Protein AF-A0A6C0ISQ3-F1 (afdb_monomer)

Organism: NCBI:txid1070528

Radius of gyration: 24.48 Å; Cα contacts (8 Å, |Δi|>4): 321; chains: 1; bounding box: 86×54×44 Å

pLDDT: mean 75.82, std 18.09, range [30.22, 97.69]

Mean predicted aligned error: 14.11 Å

Sequence (202 aa):
MNQIYFIIIIIFVIYHTCVFYRNNRVNKEKFQSINDAFTMPNKRCTAIYGNSHPKCMQSNRLKHVGYFKFNTIKYPLLDLDSNSNTSRYVMLKDKFARLNKKHWNRGYYFKSPFHYHKTIPFSVVFNYTYRGTMSNEPTNRSFHVFGKKIDSESYNYILFREKAGILQYAYKLSYRKKLEDGDPTFIRNKISTFGPFIFSKD

Nearest PDB structures (foldseek):
  8fkt-assembly1_LE  TM=3.412E-01  e=2.038E+00  Homo sapiens
  3nhe-assembly1_A  TM=3.917E-01  e=5.256E+00  Homo sapiens
  7b2d-assembly1_A  TM=2.448E-01  e=9.751E-01  Rhipicephalus pulchellus
  7b28-assembly1_F  TM=2.137E-01  e=3.636E+00  Rhipicephalus pulchellus
  5bp4-assembly6_L  TM=1.813E-01  e=5.839E+00  Mycolicibacterium smegmatis MC2 155

Solvent-accessible surface area (backbone atoms only — not comparable to full-atom values): 11843 Å² total; per-residue (Å²): 117,72,68,62,57,52,54,54,51,51,54,51,51,52,50,51,52,54,52,52,53,54,58,60,65,68,71,65,86,72,85,71,64,90,81,78,76,81,71,84,54,77,80,56,34,32,74,77,46,34,85,79,28,71,91,56,39,98,62,81,45,52,28,44,39,34,32,34,70,59,91,92,47,78,27,35,25,36,35,41,48,48,99,94,45,78,45,42,31,37,45,58,94,89,41,66,40,78,52,58,75,93,55,54,86,67,46,49,67,49,100,64,62,47,30,50,40,83,84,62,55,64,81,63,58,62,62,33,34,81,52,29,39,30,39,23,76,95,75,73,45,62,28,45,32,26,43,26,79,75,56,100,59,38,25,43,38,40,30,24,33,75,55,96,76,29,36,35,87,70,48,69,56,73,75,36,61,76,87,51,72,65,41,73,40,70,53,71,59,100,88,50,74,47,70,63,22,36,27,44,68,112

Structure (mmCIF, N/CA/C/O backbone):
data_AF-A0A6C0ISQ3-F1
#
_entry.id   AF-A0A6C0ISQ3-F1
#
loop_
_atom_site.group_PDB
_atom_site.id
_atom_site.type_symbol
_atom_site.label_atom_id
_atom_site.label_alt_id
_atom_site.label_comp_id
_atom_site.label_asym_id
_atom_site.label_entity_id
_atom_site.label_seq_id
_atom_site.pdbx_PDB_ins_code
_atom_site.Cartn_x
_atom_site.Cartn_y
_atom_site.Cartn_z
_atom_site.occupancy
_atom_site.B_iso_or_equiv
_atom_site.auth_seq_id
_atom_site.auth_comp_id
_atom_site.auth_asym_id
_atom_site.auth_atom_id
_atom_site.pdbx_PDB_model_num
ATOM 1 N N . MET A 1 1 ? -67.980 -28.378 15.275 1.00 59.09 1 MET A N 1
ATOM 2 C CA . MET A 1 1 ? -66.681 -28.004 15.887 1.00 59.09 1 MET A CA 1
ATOM 3 C C . MET A 1 1 ? -65.476 -28.483 15.069 1.00 59.09 1 MET A C 1
ATOM 5 O O . MET A 1 1 ? -64.629 -27.657 14.769 1.00 59.09 1 MET A O 1
ATOM 9 N N . ASN A 1 2 ? -65.419 -29.743 14.612 1.00 62.72 2 ASN A N 1
ATOM 10 C CA . ASN A 1 2 ? -64.248 -30.294 13.893 1.00 62.72 2 ASN A CA 1
ATOM 11 C C . ASN A 1 2 ? -63.908 -29.643 12.533 1.00 62.72 2 ASN A C 1
ATOM 13 O O . ASN A 1 2 ? -62.736 -29.579 12.178 1.00 62.72 2 ASN A O 1
ATOM 17 N N . GLN A 1 3 ? -64.887 -29.116 11.787 1.00 65.56 3 GLN A N 1
ATOM 18 C CA . GLN A 1 3 ? -64.621 -28.476 10.484 1.00 65.56 3 GLN A CA 1
ATOM 19 C C . GLN A 1 3 ? -63.851 -27.150 10.596 1.00 65.56 3 GLN A C 1
ATOM 21 O O . GLN A 1 3 ? -63.008 -26.861 9.753 1.00 65.56 3 GLN A O 1
ATOM 26 N N . ILE A 1 4 ? -64.086 -26.367 11.655 1.00 76.75 4 ILE A N 1
ATOM 27 C CA . ILE A 1 4 ? -63.416 -25.070 11.851 1.00 76.75 4 ILE A CA 1
ATOM 28 C C . ILE A 1 4 ? -61.928 -25.283 12.162 1.00 76.75 4 ILE A C 1
ATOM 30 O O . ILE A 1 4 ? -61.075 -24.608 11.591 1.00 76.75 4 ILE A O 1
ATOM 34 N N . TYR A 1 5 ? -61.603 -26.281 12.991 1.00 76.62 5 TYR A N 1
ATOM 35 C CA . TYR A 1 5 ? -60.214 -26.650 13.278 1.00 76.62 5 TYR A CA 1
ATOM 36 C C . TYR A 1 5 ? -59.468 -27.124 12.027 1.00 76.62 5 TYR A C 1
ATOM 38 O O . TYR A 1 5 ? -58.308 -26.768 11.832 1.00 76.62 5 TYR A O 1
ATOM 46 N N . PHE A 1 6 ? -60.142 -27.865 11.144 1.00 76.00 6 PHE A N 1
ATOM 47 C CA . PHE A 1 6 ? -59.540 -28.346 9.902 1.00 76.00 6 PHE A CA 1
ATOM 48 C C . PHE A 1 6 ? -59.186 -27.195 8.945 1.00 76.00 6 PHE A C 1
ATOM 50 O O . PHE A 1 6 ? -58.099 -27.176 8.369 1.00 76.00 6 PHE A O 1
ATOM 57 N N . ILE A 1 7 ? -60.058 -26.186 8.841 1.00 82.19 7 ILE A N 1
ATOM 58 C CA . ILE A 1 7 ? -59.815 -24.984 8.027 1.00 82.19 7 ILE A CA 1
ATOM 59 C C . ILE A 1 7 ? -58.618 -24.188 8.567 1.00 82.19 7 ILE A C 1
ATOM 61 O O . ILE A 1 7 ? -57.764 -23.758 7.791 1.00 82.19 7 ILE A O 1
ATOM 65 N N . ILE A 1 8 ? -58.506 -24.037 9.890 1.00 82.19 8 ILE A N 1
ATOM 66 C CA . ILE A 1 8 ? -57.397 -23.303 10.519 1.00 82.19 8 ILE A CA 1
ATOM 67 C C . ILE A 1 8 ? -56.053 -24.002 10.263 1.00 82.19 8 ILE A C 1
ATOM 69 O O . ILE A 1 8 ? -55.071 -23.336 9.933 1.00 82.19 8 ILE A O 1
ATOM 73 N N . ILE A 1 9 ? -56.008 -25.337 10.341 1.00 82.69 9 ILE A N 1
ATOM 74 C CA . ILE A 1 9 ? -54.790 -26.115 10.063 1.00 82.69 9 ILE A CA 1
ATOM 75 C C . ILE A 1 9 ? -54.361 -25.951 8.600 1.00 82.69 9 ILE A C 1
ATOM 77 O O . ILE A 1 9 ? -53.180 -25.729 8.332 1.00 82.69 9 ILE A O 1
ATOM 81 N N . ILE A 1 10 ? -55.304 -25.985 7.653 1.00 83.38 10 ILE A N 1
ATOM 82 C CA . ILE A 1 10 ? -55.005 -25.788 6.227 1.00 83.38 10 ILE A CA 1
ATOM 83 C C . ILE A 1 10 ? -54.425 -24.389 5.977 1.00 83.38 10 ILE A C 1
ATOM 85 O O . ILE A 1 10 ? -53.407 -24.264 5.295 1.00 83.38 10 ILE A O 1
ATOM 89 N N . ILE A 1 11 ? -55.010 -23.342 6.569 1.00 83.12 11 ILE A N 1
ATOM 90 C CA . ILE A 1 11 ? -54.498 -21.967 6.449 1.00 83.12 11 ILE A CA 1
ATOM 91 C C . ILE A 1 11 ? -53.073 -21.871 7.007 1.00 83.12 11 ILE A C 1
ATOM 93 O O . ILE A 1 11 ? -52.208 -21.249 6.388 1.00 83.12 11 ILE A O 1
ATOM 97 N N . PHE A 1 12 ? -52.801 -22.525 8.137 1.00 84.31 12 PHE A N 1
ATOM 98 C CA . PHE A 1 12 ? -51.483 -22.515 8.768 1.00 84.31 12 PHE A CA 1
ATOM 99 C C . PHE A 1 12 ? -50.420 -23.222 7.911 1.00 84.31 12 PHE A C 1
ATOM 101 O O . PHE A 1 12 ? -49.312 -22.708 7.740 1.00 84.31 12 PHE A O 1
ATOM 108 N N . VAL A 1 13 ? -50.768 -24.358 7.298 1.00 83.06 13 VAL A N 1
ATOM 109 C CA . VAL A 1 13 ? -49.877 -25.095 6.386 1.00 83.06 13 VAL A CA 1
ATOM 110 C C . VAL A 1 13 ? -49.612 -24.298 5.107 1.00 83.06 13 VAL A C 1
ATOM 112 O O . VAL A 1 13 ? -48.460 -24.211 4.677 1.00 83.06 13 VAL A O 1
ATOM 115 N N . ILE A 1 14 ? -50.631 -23.654 4.525 1.00 82.44 14 ILE A N 1
ATOM 116 C CA . ILE A 1 14 ? -50.468 -22.785 3.345 1.00 82.44 14 ILE A CA 1
ATOM 117 C C . ILE A 1 14 ? -49.579 -21.585 3.686 1.00 82.44 14 ILE A C 1
ATOM 119 O O . ILE A 1 14 ? -48.685 -21.241 2.916 1.00 82.44 14 ILE A O 1
ATOM 123 N N . TYR A 1 15 ? -49.763 -20.973 4.858 1.00 80.94 15 TYR A N 1
ATOM 124 C CA . TYR A 1 15 ? -48.937 -19.851 5.296 1.00 80.94 15 TYR A CA 1
ATOM 125 C C . TYR A 1 15 ? -47.469 -20.261 5.459 1.00 80.94 15 TYR A C 1
ATOM 127 O O . TYR A 1 15 ? -46.585 -19.616 4.896 1.00 80.94 15 TYR A O 1
ATOM 135 N N . HIS A 1 16 ? -47.194 -21.370 6.152 1.00 76.25 16 HIS A N 1
ATOM 136 C CA . HIS A 1 16 ? -45.824 -21.847 6.340 1.00 76.25 16 HIS A CA 1
ATOM 137 C C . HIS A 1 16 ? -45.166 -22.286 5.035 1.00 76.25 16 HIS A C 1
ATOM 139 O O . HIS A 1 16 ? -44.010 -21.937 4.799 1.00 76.25 16 HIS A O 1
ATOM 145 N N . THR A 1 17 ? -45.886 -22.988 4.160 1.00 74.00 17 THR A N 1
ATOM 146 C CA . THR A 1 17 ? -45.338 -23.394 2.860 1.00 74.00 17 THR A CA 1
ATOM 147 C C . THR A 1 17 ? -45.070 -22.184 1.968 1.00 74.00 17 THR A C 1
ATOM 149 O O . THR A 1 17 ? -43.971 -22.088 1.428 1.00 74.00 17 THR A O 1
ATOM 152 N N . CYS A 1 18 ? -45.972 -21.198 1.900 1.00 68.88 18 CYS A N 1
ATOM 153 C CA . CYS A 1 18 ? -45.761 -19.958 1.144 1.00 68.88 18 CYS A CA 1
ATOM 154 C C . CYS A 1 18 ? -44.616 -19.098 1.699 1.00 68.88 18 CYS A C 1
ATOM 156 O O . CYS A 1 18 ? -43.796 -18.603 0.925 1.00 68.88 18 CYS A O 1
ATOM 158 N N . VAL A 1 19 ? -44.520 -18.921 3.021 1.00 67.75 19 VAL A N 1
ATOM 159 C CA . VAL A 1 19 ? -43.448 -18.129 3.653 1.00 67.75 19 VAL A CA 1
ATOM 160 C C . VAL A 1 19 ? -42.093 -18.820 3.493 1.00 67.75 19 VAL A C 1
ATOM 162 O O . VAL A 1 19 ? -41.105 -18.167 3.154 1.00 67.75 19 VAL A O 1
ATOM 165 N N . PHE A 1 20 ? -42.040 -20.144 3.651 1.00 60.31 20 PHE A N 1
ATOM 166 C CA . PHE A 1 20 ? -40.812 -20.917 3.481 1.00 60.31 20 PHE A CA 1
ATOM 167 C C . PHE A 1 20 ? -40.350 -20.945 2.014 1.00 60.31 20 PHE A C 1
ATOM 169 O O . PHE A 1 20 ? -39.165 -20.748 1.739 1.00 60.31 20 PHE A O 1
ATOM 176 N N . TYR A 1 21 ? -41.271 -21.076 1.048 1.00 57.06 21 TYR A N 1
ATOM 177 C CA . TYR A 1 21 ? -40.943 -20.975 -0.383 1.00 57.06 21 TYR A CA 1
ATOM 178 C C . TYR A 1 21 ? -40.505 -19.563 -0.788 1.00 57.06 21 TYR A C 1
ATOM 180 O O . TYR A 1 21 ? -39.603 -19.406 -1.617 1.00 57.06 21 TYR A O 1
ATOM 188 N N . ARG A 1 22 ? -41.108 -18.525 -0.193 1.00 54.19 22 ARG A N 1
ATOM 189 C CA . ARG A 1 22 ? -40.726 -17.128 -0.428 1.00 54.19 22 ARG A CA 1
ATOM 190 C C . ARG A 1 22 ? -39.331 -16.830 0.120 1.00 54.19 22 ARG A C 1
ATOM 192 O O . ARG A 1 22 ? -38.559 -16.181 -0.576 1.00 54.19 22 ARG A O 1
ATOM 199 N N . ASN A 1 23 ? -38.973 -17.359 1.290 1.00 48.09 23 ASN A N 1
ATOM 200 C CA . ASN A 1 23 ? -37.633 -17.182 1.856 1.00 48.09 23 ASN A CA 1
ATOM 201 C C . ASN A 1 23 ? -36.558 -17.968 1.087 1.00 48.09 23 ASN A C 1
ATOM 203 O O . ASN A 1 23 ? -35.471 -17.442 0.858 1.00 48.09 23 ASN A O 1
ATOM 207 N N . ASN A 1 24 ? -36.868 -19.170 0.588 1.00 48.25 24 ASN A N 1
ATOM 208 C CA . ASN A 1 24 ? -35.906 -19.966 -0.184 1.00 48.25 24 ASN A CA 1
ATOM 209 C C . ASN A 1 24 ? -35.729 -19.509 -1.643 1.00 48.25 24 ASN A C 1
ATOM 211 O O . ASN A 1 24 ? -34.689 -19.780 -2.241 1.00 48.25 24 ASN A O 1
ATOM 215 N N . ARG A 1 25 ? -36.677 -18.757 -2.226 1.00 44.62 25 ARG A N 1
ATOM 216 C CA . ARG A 1 25 ? -36.485 -18.120 -3.547 1.00 44.62 25 ARG A CA 1
ATOM 217 C C . ARG A 1 25 ? -35.633 -16.845 -3.514 1.00 44.62 25 ARG A C 1
ATOM 219 O O . ARG A 1 25 ? -35.195 -16.409 -4.575 1.00 44.62 25 ARG A O 1
ATOM 226 N N . VAL A 1 26 ? -35.373 -16.265 -2.340 1.00 43.81 26 VAL A N 1
ATOM 227 C CA . VAL A 1 26 ? -34.581 -15.025 -2.198 1.00 43.81 26 VAL A CA 1
ATOM 228 C C . VAL A 1 26 ? -33.070 -15.295 -2.084 1.00 43.81 26 VAL A C 1
ATOM 230 O O . VAL A 1 26 ? -32.280 -14.391 -2.328 1.00 43.81 26 VAL A O 1
ATOM 233 N N . ASN A 1 27 ? -32.648 -16.547 -1.864 1.00 42.12 27 ASN A N 1
ATOM 234 C CA . ASN A 1 27 ? -31.232 -16.940 -1.780 1.00 42.12 27 ASN A CA 1
ATOM 235 C C . ASN A 1 27 ? -30.715 -17.686 -3.025 1.00 42.12 27 ASN A C 1
ATOM 237 O O . ASN A 1 27 ? -29.955 -18.645 -2.922 1.00 42.12 27 ASN A O 1
ATOM 241 N N . LYS A 1 28 ? -31.091 -17.231 -4.225 1.00 40.03 28 LYS A N 1
ATOM 242 C CA . LYS A 1 28 ? -30.253 -17.453 -5.412 1.00 40.03 28 LYS A CA 1
ATOM 243 C C . 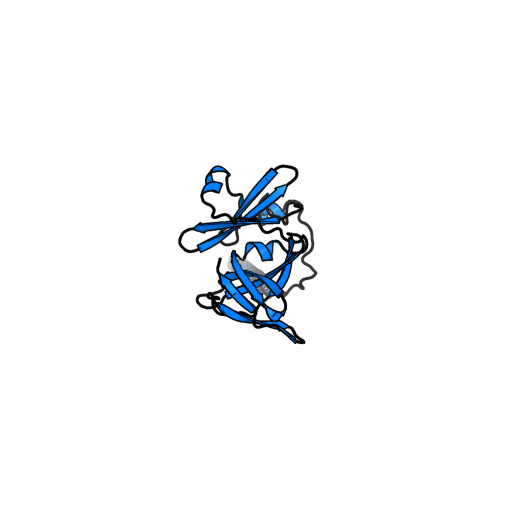LYS A 1 28 ? -29.411 -16.205 -5.611 1.00 40.03 28 LYS A C 1
ATOM 245 O O . LYS A 1 28 ? -29.927 -15.181 -6.053 1.00 40.03 28 LYS A O 1
ATOM 250 N N . GLU A 1 29 ? -28.134 -16.303 -5.256 1.00 34.72 29 GLU A N 1
ATOM 251 C CA . GLU A 1 29 ? -27.117 -15.294 -5.536 1.00 34.72 29 GLU A CA 1
ATOM 252 C C . GLU A 1 29 ? -27.150 -14.931 -7.026 1.00 34.72 29 GLU A C 1
ATOM 254 O O . GLU A 1 29 ? -26.637 -15.641 -7.891 1.00 34.72 29 GLU A O 1
ATOM 259 N N . LYS A 1 30 ? -27.798 -13.809 -7.343 1.00 31.97 30 LYS A N 1
ATOM 260 C CA . LYS A 1 30 ? -27.597 -13.130 -8.615 1.00 31.97 30 LYS A CA 1
ATOM 261 C C . LYS A 1 30 ? -26.234 -12.460 -8.532 1.00 31.97 30 LYS A C 1
ATOM 263 O O . LYS A 1 30 ? -26.086 -11.453 -7.842 1.00 31.97 30 LYS A O 1
ATOM 268 N N . PHE A 1 31 ? -25.257 -12.991 -9.263 1.00 30.22 31 PHE A N 1
ATOM 269 C CA . PHE A 1 31 ? -24.085 -12.215 -9.651 1.00 30.22 31 PHE A CA 1
ATOM 270 C C . PHE A 1 31 ? -24.567 -11.021 -10.475 1.00 30.22 31 PHE A C 1
ATOM 272 O O . PHE A 1 31 ? -24.923 -11.143 -11.646 1.00 30.22 31 PHE A O 1
ATOM 279 N N . GLN A 1 32 ? -24.649 -9.871 -9.815 1.00 33.97 32 GLN A N 1
ATOM 280 C CA . GLN A 1 32 ? -24.987 -8.606 -10.440 1.00 33.97 32 GLN A CA 1
ATOM 281 C C . GLN A 1 32 ? -23.718 -8.047 -11.087 1.00 33.97 32 GLN A C 1
ATOM 283 O O . GLN A 1 32 ? -22.655 -8.001 -10.462 1.00 33.97 32 GLN A O 1
ATOM 288 N N . SER A 1 33 ? -23.816 -7.695 -12.370 1.00 35.31 33 SER A N 1
ATOM 289 C CA . SER A 1 33 ? -22.686 -7.199 -13.149 1.00 35.31 33 SER A CA 1
ATOM 290 C C . SER A 1 33 ? -22.141 -5.900 -12.543 1.00 35.31 33 SER A C 1
ATOM 292 O O . SER A 1 33 ? -22.887 -5.080 -12.007 1.00 35.31 33 SER A O 1
ATOM 294 N N . ILE A 1 34 ? -20.824 -5.706 -12.641 1.00 31.89 34 ILE A N 1
ATOM 295 C CA . ILE A 1 34 ? -20.062 -4.607 -12.017 1.00 31.89 34 ILE A CA 1
ATOM 296 C C . ILE A 1 34 ? -20.533 -3.204 -12.466 1.00 31.89 34 ILE A C 1
ATOM 298 O O . ILE A 1 34 ? -20.176 -2.207 -11.838 1.00 31.89 34 ILE A O 1
ATOM 302 N N . ASN A 1 35 ? -21.387 -3.110 -13.489 1.00 34.28 35 ASN A N 1
ATOM 303 C CA . ASN A 1 35 ? -21.859 -1.840 -14.036 1.00 34.28 35 ASN A CA 1
ATOM 304 C C . ASN A 1 35 ? -23.209 -1.350 -13.477 1.00 34.28 35 ASN A C 1
ATOM 306 O O . ASN A 1 35 ? -23.536 -0.188 -13.695 1.00 34.28 35 ASN A O 1
ATOM 310 N N . ASP A 1 36 ? -23.933 -2.142 -12.675 1.00 32.94 36 ASP A N 1
ATOM 311 C CA . ASP A 1 36 ? -25.220 -1.716 -12.081 1.00 32.94 36 ASP A CA 1
ATOM 312 C C . ASP A 1 36 ? -25.081 -1.082 -10.678 1.00 32.94 36 ASP A C 1
ATOM 314 O O . ASP A 1 36 ? -26.067 -0.740 -10.028 1.00 32.94 36 ASP A O 1
ATOM 318 N N . ALA A 1 37 ? -23.853 -0.897 -10.181 1.00 30.52 37 ALA A N 1
ATOM 319 C CA . ALA A 1 37 ? -23.583 -0.452 -8.808 1.00 30.52 37 ALA A CA 1
ATOM 320 C C . ALA A 1 37 ? -23.416 1.074 -8.637 1.00 30.52 37 ALA A C 1
ATOM 322 O O . ALA A 1 37 ? -22.901 1.523 -7.606 1.00 30.52 37 ALA A O 1
ATOM 323 N N . PHE A 1 38 ? -23.825 1.887 -9.615 1.00 37.97 38 PHE A N 1
ATOM 324 C CA . PHE A 1 38 ? -23.617 3.337 -9.580 1.00 37.97 38 PHE A CA 1
ATOM 325 C C . PHE A 1 38 ? -24.924 4.121 -9.489 1.00 37.97 38 PHE A C 1
ATOM 327 O O . PHE A 1 38 ? -25.359 4.779 -10.426 1.00 37.97 38 PHE A O 1
ATOM 334 N N . THR A 1 39 ? -25.483 4.144 -8.283 1.00 30.41 39 THR A N 1
ATOM 335 C CA . THR A 1 39 ? -26.322 5.257 -7.826 1.00 30.41 39 THR A CA 1
ATOM 336 C C . THR A 1 39 ? -25.676 5.890 -6.602 1.00 30.41 39 THR A C 1
ATOM 338 O O . THR A 1 39 ? -25.466 5.230 -5.580 1.00 30.41 39 THR A O 1
ATOM 341 N N . MET A 1 40 ? -25.328 7.173 -6.734 1.00 39.34 40 MET A N 1
ATOM 342 C CA . MET A 1 40 ? -24.805 8.013 -5.654 1.00 39.34 40 MET A CA 1
ATOM 343 C C . MET A 1 40 ? -25.752 7.992 -4.452 1.00 39.34 40 MET A C 1
ATOM 345 O O . MET A 1 40 ? -26.962 8.114 -4.657 1.00 39.34 40 MET A O 1
ATOM 349 N N . PRO A 1 41 ? -25.274 7.916 -3.197 1.00 39.88 41 PRO A N 1
ATOM 350 C CA . PRO A 1 41 ? -26.209 7.902 -2.095 1.00 39.88 41 PRO A CA 1
ATOM 351 C C . PRO A 1 41 ? -26.328 9.289 -1.467 1.00 39.88 41 PRO A C 1
ATOM 353 O O . PRO A 1 41 ? -25.446 9.768 -0.755 1.00 39.88 41 PRO A O 1
ATOM 356 N N . ASN A 1 42 ? -27.516 9.847 -1.665 1.00 50.03 42 ASN A N 1
ATOM 357 C CA . ASN A 1 42 ? -28.199 10.739 -0.742 1.00 50.03 42 ASN A CA 1
ATOM 358 C C . ASN A 1 42 ? -28.611 9.914 0.512 1.00 50.03 42 ASN A C 1
ATOM 360 O O . ASN A 1 42 ? -29.134 8.809 0.367 1.00 50.03 42 ASN A O 1
ATOM 364 N N . LYS A 1 43 ? -28.318 10.393 1.733 1.00 46.53 43 LYS A N 1
ATOM 365 C CA . LYS A 1 43 ? -28.630 9.837 3.087 1.00 46.53 43 LYS A CA 1
ATOM 366 C C . LYS A 1 43 ? -28.279 8.367 3.449 1.00 46.53 43 LYS A C 1
ATOM 368 O O . LYS A 1 43 ? -27.943 8.122 4.602 1.00 46.53 43 LYS A O 1
ATOM 373 N N . ARG A 1 44 ? -28.289 7.380 2.541 1.00 55.09 44 ARG A N 1
ATOM 374 C CA . ARG A 1 44 ? -27.925 5.967 2.839 1.00 55.09 44 ARG A CA 1
ATOM 375 C C . ARG A 1 44 ? -26.416 5.722 2.943 1.00 55.09 44 ARG A C 1
ATOM 377 O O . ARG A 1 44 ? -25.998 4.790 3.622 1.00 55.09 44 ARG A O 1
ATOM 384 N N . CYS A 1 45 ? -25.594 6.557 2.303 1.00 51.69 45 CYS A N 1
ATOM 385 C CA . CYS A 1 45 ? -24.138 6.383 2.275 1.00 51.69 45 CYS A CA 1
ATOM 386 C C . CYS A 1 45 ? -23.553 6.422 3.685 1.00 51.69 45 CYS A C 1
ATOM 388 O O . CYS A 1 45 ? -22.778 5.556 4.082 1.00 51.69 45 CYS A O 1
ATOM 390 N N . THR A 1 46 ? -23.955 7.439 4.443 1.00 53.28 46 THR A N 1
ATOM 391 C CA . THR A 1 46 ? -23.447 7.710 5.782 1.00 53.28 46 THR A CA 1
ATOM 392 C C . THR A 1 46 ? -23.939 6.693 6.807 1.00 53.28 46 THR A C 1
ATOM 394 O O . THR A 1 46 ? -23.230 6.425 7.769 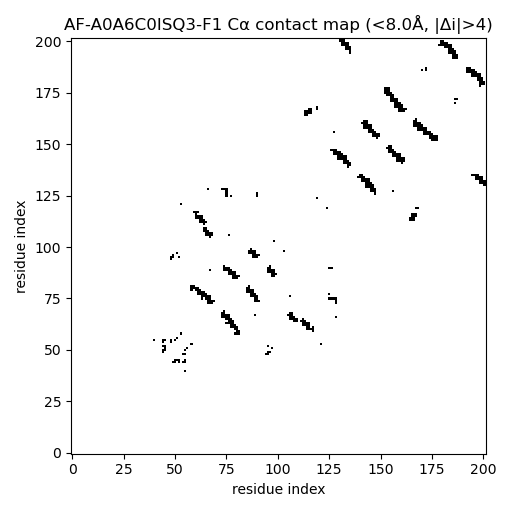1.00 53.28 46 THR A O 1
ATOM 397 N N . ALA A 1 47 ? -25.096 6.066 6.577 1.00 49.59 47 ALA A N 1
ATOM 398 C CA . ALA A 1 47 ? -2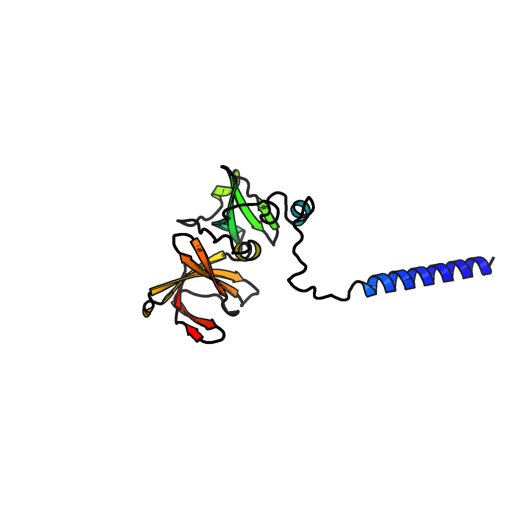5.591 4.962 7.397 1.00 49.59 47 ALA A CA 1
ATOM 399 C C . ALA A 1 47 ? -24.794 3.660 7.180 1.00 49.59 47 ALA A C 1
ATOM 401 O O . ALA A 1 47 ? -24.537 2.933 8.133 1.00 49.59 47 ALA A O 1
ATOM 402 N N . ILE A 1 48 ? -24.375 3.379 5.939 1.00 49.91 48 ILE A N 1
ATOM 403 C CA . ILE A 1 48 ? -23.617 2.164 5.588 1.00 49.91 48 ILE A CA 1
ATOM 404 C C . ILE A 1 48 ? -22.130 2.326 5.919 1.00 49.91 48 ILE A C 1
ATOM 406 O O . ILE A 1 48 ? -21.483 1.395 6.392 1.00 49.91 48 ILE A O 1
ATOM 410 N N . TYR A 1 49 ? -21.579 3.510 5.657 1.00 52.19 49 TYR A N 1
ATOM 411 C CA . TYR A 1 49 ? -20.139 3.734 5.672 1.00 52.19 49 TYR A CA 1
ATOM 412 C C . TYR A 1 49 ? -19.665 4.755 6.721 1.00 52.19 49 TYR A C 1
ATOM 414 O O . TYR A 1 49 ? -18.463 4.890 6.941 1.00 52.19 49 TYR A O 1
ATOM 422 N N . GLY A 1 50 ? -20.583 5.458 7.388 1.00 45.50 50 GLY A N 1
ATOM 423 C CA . GLY A 1 50 ? -20.291 6.554 8.315 1.00 45.50 50 GLY A CA 1
ATOM 424 C C . GLY A 1 50 ? -20.304 7.933 7.641 1.00 45.50 50 GLY A C 1
ATOM 425 O O . GLY A 1 50 ? -20.016 8.065 6.450 1.00 45.50 50 GLY A O 1
ATOM 426 N N . ASN A 1 51 ? -20.597 8.983 8.423 1.00 43.72 51 ASN A N 1
ATOM 427 C CA . ASN A 1 51 ? -20.728 10.389 7.978 1.00 43.72 51 ASN A CA 1
ATOM 428 C C . ASN A 1 51 ? -19.520 10.953 7.219 1.00 43.72 51 ASN A C 1
ATOM 430 O O . ASN A 1 51 ? -19.600 12.008 6.602 1.00 43.72 51 ASN A O 1
ATOM 434 N N . SER A 1 52 ? -18.391 10.269 7.296 1.00 48.03 52 SER A N 1
ATOM 435 C CA . SER A 1 52 ? -17.103 10.771 6.851 1.00 48.03 52 SER A CA 1
ATOM 436 C C . SER A 1 52 ? -16.444 9.878 5.806 1.00 48.03 52 SER A C 1
ATOM 438 O O . SER A 1 52 ? -15.288 10.089 5.447 1.00 48.03 52 SER A O 1
ATOM 440 N N . HIS A 1 53 ? -17.151 8.847 5.342 1.00 55.88 53 HIS A N 1
ATOM 441 C CA . HIS A 1 53 ? -16.607 7.934 4.358 1.00 55.88 53 HIS A CA 1
ATOM 442 C C . HIS A 1 53 ? -16.444 8.625 2.999 1.00 55.88 53 HIS A C 1
ATOM 444 O O . HIS A 1 53 ? -17.330 9.375 2.589 1.00 55.88 53 HIS A O 1
ATOM 450 N N . PRO A 1 54 ? -15.381 8.341 2.233 1.00 51.94 54 PRO A N 1
ATOM 451 C CA . PRO A 1 54 ? -15.109 9.068 0.990 1.00 51.94 54 PRO A CA 1
ATOM 452 C C . PRO A 1 54 ? -16.083 8.796 -0.155 1.00 51.94 54 PRO A C 1
ATOM 454 O O . PRO A 1 54 ? -16.116 9.540 -1.124 1.00 51.94 54 PRO A O 1
ATOM 457 N N . LYS A 1 55 ? -16.902 7.739 -0.062 1.00 53.62 55 LYS A N 1
ATOM 458 C CA . LYS A 1 55 ? -18.060 7.575 -0.964 1.00 53.62 55 LYS A CA 1
ATOM 459 C C . LYS A 1 55 ? -19.185 8.577 -0.670 1.00 53.62 55 LYS A C 1
ATOM 461 O O . LYS A 1 55 ? -20.065 8.750 -1.502 1.00 53.62 55 LYS A O 1
ATOM 466 N N . CYS A 1 56 ? -19.176 9.174 0.520 1.00 53.06 56 CYS A N 1
ATOM 467 C CA . CYS A 1 56 ? -20.218 10.055 1.042 1.00 53.06 56 CYS A CA 1
ATOM 468 C C . CYS A 1 56 ? -19.773 11.524 1.103 1.00 53.06 56 CYS A C 1
ATOM 470 O O . CYS A 1 56 ? -20.618 12.400 1.244 1.00 53.06 56 CYS A O 1
ATOM 472 N N . MET A 1 57 ? -18.468 11.799 0.992 1.00 53.66 57 MET A N 1
ATOM 473 C CA . MET A 1 57 ? -17.908 13.144 0.849 1.00 53.66 57 MET A CA 1
ATOM 474 C C . MET A 1 57 ? -17.108 13.232 -0.451 1.00 53.66 57 MET A C 1
ATOM 476 O O . MET A 1 57 ? -16.194 12.438 -0.661 1.00 53.66 57 MET A O 1
ATOM 480 N N . GLN A 1 58 ? -17.396 14.231 -1.288 1.00 50.84 58 GLN A N 1
ATOM 481 C CA . GLN A 1 58 ? -16.497 14.637 -2.372 1.00 50.84 58 GLN A CA 1
ATOM 482 C C . GLN A 1 58 ? -15.204 15.186 -1.748 1.00 50.84 58 GLN A C 1
ATOM 484 O O . GLN A 1 58 ? -15.130 16.352 -1.379 1.00 50.84 58 GLN A O 1
ATOM 489 N N . SER A 1 59 ? -14.190 14.339 -1.565 1.00 53.97 59 SER A N 1
ATOM 490 C CA . SER A 1 59 ? -12.844 14.789 -1.201 1.00 53.97 59 SER A CA 1
ATOM 491 C C . SER A 1 59 ? -11.950 14.778 -2.430 1.00 53.97 59 SER A C 1
ATOM 493 O O . SER A 1 59 ? -11.964 13.832 -3.218 1.00 53.97 59 SER A O 1
ATOM 495 N N . ASN A 1 60 ? -11.145 15.830 -2.568 1.00 53.06 60 ASN A N 1
ATOM 496 C CA . ASN A 1 60 ? -10.275 16.010 -3.721 1.00 53.06 60 ASN A CA 1
ATOM 497 C C . ASN A 1 60 ? -8.953 15.239 -3.608 1.00 53.06 60 ASN A C 1
ATOM 499 O O . ASN A 1 60 ? -8.347 14.964 -4.646 1.00 53.06 60 AS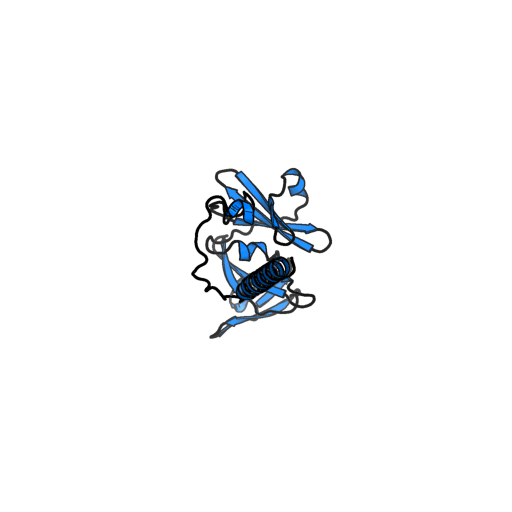N A O 1
ATOM 503 N N . ARG A 1 61 ? -8.470 14.900 -2.397 1.00 65.62 61 ARG A N 1
ATOM 504 C CA . ARG A 1 61 ? -7.146 14.273 -2.207 1.00 65.62 61 ARG A CA 1
ATOM 505 C C . ARG A 1 61 ? -7.078 13.400 -0.948 1.00 65.62 61 ARG A C 1
ATOM 507 O O . ARG A 1 61 ? -7.133 13.903 0.170 1.00 65.62 61 ARG A O 1
ATOM 514 N N . LEU A 1 62 ? -6.902 12.094 -1.154 1.00 76.94 62 LEU A N 1
ATOM 515 C CA . LEU A 1 62 ? -6.572 11.121 -0.111 1.00 76.94 62 LEU A CA 1
ATOM 516 C C . LEU A 1 62 ? -5.058 11.024 0.055 1.00 76.94 62 LEU A C 1
ATOM 518 O O . LEU A 1 62 ? -4.338 10.834 -0.931 1.00 76.94 62 LEU A O 1
ATOM 522 N N . LYS A 1 63 ? -4.594 11.062 1.302 1.00 86.94 63 LYS A N 1
ATOM 523 C CA . LYS A 1 63 ? -3.183 10.887 1.647 1.00 86.94 63 LYS A CA 1
ATOM 524 C C . LYS A 1 63 ? -2.990 9.659 2.525 1.00 86.94 63 LYS A C 1
ATOM 526 O O . LYS A 1 63 ? -3.691 9.509 3.522 1.00 86.94 63 LYS A O 1
ATOM 531 N N . HIS A 1 64 ? -2.012 8.817 2.201 1.00 87.81 64 HIS A N 1
ATOM 532 C CA . HIS A 1 64 ? -1.475 7.844 3.148 1.00 87.81 64 HIS A CA 1
ATOM 533 C C . HIS A 1 64 ? -0.408 8.504 3.996 1.00 87.81 64 HIS A C 1
ATOM 535 O O . HIS A 1 64 ? 0.643 8.883 3.487 1.00 87.81 64 HIS A O 1
ATOM 541 N N . VAL A 1 65 ? -0.670 8.635 5.288 1.00 90.00 65 VAL A N 1
ATOM 542 C CA . VAL A 1 65 ? 0.226 9.375 6.183 1.00 90.00 65 VAL A CA 1
ATOM 543 C C . VAL A 1 65 ? 1.008 8.465 7.116 1.00 90.00 65 VAL A C 1
ATOM 545 O O . VAL A 1 65 ? 1.996 8.896 7.702 1.00 90.00 65 VAL A O 1
ATOM 548 N N . GLY A 1 66 ? 0.597 7.205 7.247 1.00 89.94 66 GLY A N 1
ATOM 549 C CA . GLY A 1 66 ? 1.292 6.253 8.094 1.00 89.94 66 GLY A CA 1
ATOM 550 C C . GLY A 1 66 ? 0.463 5.020 8.409 1.00 89.94 66 GLY A C 1
ATOM 551 O O . GLY A 1 66 ? -0.420 4.628 7.649 1.00 89.94 66 GLY A O 1
ATOM 552 N N . TYR A 1 67 ? 0.703 4.432 9.575 1.00 88.69 67 TYR A N 1
ATOM 553 C CA . TYR A 1 67 ? -0.104 3.337 10.097 1.00 88.69 67 TYR A CA 1
ATOM 554 C C . TYR A 1 67 ? -0.242 3.400 11.619 1.00 88.69 67 TYR A C 1
ATOM 556 O O . TYR A 1 67 ? 0.611 3.909 12.339 1.00 88.69 67 TYR A O 1
ATOM 564 N N . PHE A 1 68 ? -1.335 2.844 12.119 1.00 82.31 68 PHE A N 1
ATOM 565 C CA . PHE A 1 68 ? -1.584 2.611 13.531 1.00 82.31 68 PHE A CA 1
ATOM 566 C C . PHE A 1 68 ? -1.354 1.132 13.839 1.00 82.31 68 PHE A C 1
ATOM 568 O O . PHE A 1 68 ? -1.806 0.267 13.087 1.00 82.31 68 PHE A O 1
ATOM 575 N N . LYS A 1 69 ? -0.653 0.820 14.930 1.00 80.06 69 LYS A N 1
ATOM 576 C CA . LYS A 1 69 ? -0.441 -0.562 15.374 1.00 80.06 69 LYS A CA 1
ATOM 577 C C . LYS A 1 69 ? -1.312 -0.833 16.595 1.00 80.06 69 LYS A C 1
ATOM 579 O O . LYS A 1 69 ? -1.183 -0.156 17.608 1.00 80.06 69 LYS A O 1
ATOM 584 N N . PHE A 1 70 ? -2.175 -1.837 16.499 1.00 73.38 70 PHE A N 1
ATOM 585 C CA . PHE A 1 70 ? -2.917 -2.367 17.640 1.00 73.38 70 PHE A CA 1
ATOM 586 C C . PHE A 1 70 ? -2.593 -3.850 17.767 1.00 73.38 70 PHE A C 1
ATOM 588 O O . PHE A 1 70 ? -2.817 -4.623 16.831 1.00 73.38 70 PHE A O 1
ATOM 595 N N . ASN A 1 71 ? -2.014 -4.233 18.904 1.00 76.06 71 ASN A N 1
ATOM 596 C CA . ASN A 1 71 ? -1.349 -5.522 19.093 1.00 76.06 71 ASN A CA 1
ATOM 597 C C . ASN A 1 71 ? -0.298 -5.759 17.992 1.00 76.06 71 ASN A C 1
ATOM 599 O O . ASN A 1 71 ? 0.641 -4.980 17.843 1.00 76.06 71 ASN A O 1
ATOM 603 N N . THR A 1 72 ? -0.453 -6.810 17.189 1.00 74.62 72 THR A N 1
ATOM 604 C CA . THR A 1 72 ? 0.451 -7.158 16.082 1.00 74.62 72 THR A CA 1
ATOM 605 C C . THR A 1 72 ? -0.036 -6.657 14.719 1.00 74.62 72 THR A C 1
ATOM 607 O O . THR A 1 72 ? 0.690 -6.769 13.730 1.00 74.62 72 THR A O 1
ATOM 610 N N . ILE A 1 73 ? -1.236 -6.069 14.645 1.00 76.31 73 ILE A N 1
ATOM 611 C CA . ILE A 1 73 ? -1.880 -5.691 13.384 1.00 76.31 73 ILE A CA 1
ATOM 612 C C . ILE A 1 73 ? -1.609 -4.216 13.080 1.00 76.31 73 ILE A C 1
ATOM 614 O O . ILE A 1 73 ? -1.831 -3.340 13.919 1.00 76.31 73 ILE A O 1
ATOM 618 N N . LYS A 1 74 ? -1.134 -3.948 11.858 1.00 84.12 74 LYS A N 1
ATOM 619 C CA . LYS A 1 74 ? -0.981 -2.596 11.310 1.00 84.12 74 LYS A CA 1
ATOM 620 C C . LYS A 1 74 ? -2.242 -2.210 10.536 1.00 84.12 74 LYS A C 1
ATOM 622 O O . LYS A 1 74 ? -2.690 -2.970 9.681 1.00 84.12 74 LYS A O 1
ATOM 627 N N . TYR A 1 75 ? -2.751 -1.014 10.795 1.00 83.12 75 TYR A N 1
ATOM 628 C CA . TYR A 1 75 ? -3.901 -0.417 10.126 1.00 83.12 75 TYR A CA 1
ATOM 629 C C . TYR A 1 75 ? -3.476 0.881 9.435 1.00 83.12 75 TYR A C 1
ATOM 631 O O . TYR A 1 75 ? -2.770 1.672 10.058 1.00 83.12 75 TYR A O 1
ATOM 639 N N . PRO A 1 76 ? -3.868 1.132 8.179 1.00 87.06 76 PRO A N 1
ATOM 640 C CA . PRO A 1 76 ? -3.447 2.334 7.468 1.00 87.06 76 PRO A CA 1
ATOM 641 C C . PRO A 1 76 ? -4.039 3.599 8.104 1.00 87.06 76 PRO A C 1
ATOM 643 O O . PRO A 1 76 ? -5.213 3.624 8.486 1.00 87.06 76 PRO A O 1
ATOM 646 N N . LEU A 1 77 ? -3.213 4.644 8.207 1.00 88.25 77 LEU A N 1
ATOM 647 C CA . LEU A 1 77 ? -3.615 5.993 8.604 1.00 88.25 77 LEU A CA 1
ATOM 648 C C . LEU A 1 77 ? -3.741 6.860 7.369 1.00 88.25 77 LEU A C 1
ATOM 650 O O . LEU A 1 77 ? -2.797 6.995 6.583 1.00 88.25 77 LEU A O 1
ATOM 654 N N . LEU A 1 78 ? -4.919 7.450 7.219 1.00 86.69 78 LEU A N 1
ATOM 655 C CA . LEU A 1 78 ? -5.295 8.126 5.995 1.00 86.69 78 LEU A CA 1
ATOM 656 C C . LEU A 1 78 ? -5.895 9.484 6.315 1.00 86.69 78 LEU A C 1
ATOM 658 O O . LEU A 1 78 ? -6.815 9.587 7.127 1.00 86.69 78 LEU A O 1
ATOM 662 N N . ASP A 1 79 ? -5.370 10.508 5.657 1.00 86.56 79 ASP A N 1
ATOM 663 C CA . ASP A 1 79 ? -5.852 11.874 5.781 1.00 86.56 79 ASP A CA 1
ATOM 664 C C . ASP A 1 79 ? -6.714 12.228 4.572 1.00 86.56 79 ASP A C 1
ATOM 666 O O . ASP A 1 79 ? -6.374 11.937 3.421 1.00 86.56 79 ASP A O 1
ATOM 670 N N . LEU A 1 80 ? -7.849 12.855 4.861 1.00 79.19 80 LEU A N 1
ATOM 671 C CA . LEU A 1 80 ? -8.737 13.464 3.884 1.00 79.19 80 LEU A CA 1
ATOM 672 C C . LEU A 1 80 ? -8.767 14.959 4.157 1.00 79.19 80 LEU A C 1
ATOM 674 O O . LEU A 1 80 ? -9.217 15.396 5.223 1.00 79.19 80 LEU A O 1
ATOM 678 N N . ASP A 1 81 ? -8.301 15.721 3.176 1.00 72.94 81 ASP A N 1
ATOM 679 C CA . ASP A 1 81 ? -8.381 17.172 3.209 1.00 72.94 81 ASP A CA 1
ATOM 680 C C . ASP A 1 81 ? -9.735 17.614 2.645 1.00 72.94 81 ASP A C 1
ATOM 682 O O . ASP A 1 81 ? -10.153 17.189 1.561 1.00 72.94 81 ASP A O 1
ATOM 686 N N . SER A 1 82 ? -10.429 18.468 3.396 1.00 68.06 82 SER A N 1
ATOM 687 C CA . SER A 1 82 ? -11.680 19.105 2.989 1.00 68.06 82 SER A CA 1
ATOM 688 C C . SER A 1 82 ? -11.608 20.588 3.322 1.00 68.06 82 SER A C 1
ATOM 690 O O . SER A 1 82 ? -11.673 20.942 4.497 1.00 68.06 82 SER A O 1
ATOM 692 N N . ASN A 1 83 ? -11.484 21.435 2.293 1.00 56.16 83 ASN A N 1
ATOM 693 C CA . ASN A 1 83 ? -11.650 22.894 2.346 1.00 56.16 83 ASN A CA 1
ATOM 694 C C . ASN A 1 83 ? -11.148 23.529 3.658 1.00 56.16 83 ASN A C 1
ATOM 696 O O . ASN A 1 83 ? -11.951 24.098 4.390 1.00 56.16 83 ASN A O 1
ATOM 700 N N . SER A 1 84 ? -9.841 23.394 3.945 1.00 65.19 84 SER A N 1
ATOM 701 C CA . SER A 1 84 ? -9.082 23.868 5.134 1.00 65.19 84 SER A CA 1
ATOM 702 C C . SER A 1 84 ? -8.982 22.949 6.360 1.00 65.19 84 SER A C 1
ATOM 704 O O . SER A 1 84 ? -8.137 23.189 7.218 1.00 65.19 84 SER A O 1
ATOM 706 N N . ASN A 1 85 ? -9.747 21.858 6.435 1.00 69.19 85 ASN A N 1
ATOM 707 C CA . ASN A 1 85 ? -9.673 20.914 7.549 1.00 69.19 85 ASN A CA 1
ATOM 708 C C . ASN A 1 85 ? -9.151 19.542 7.110 1.00 69.19 85 ASN A C 1
ATOM 710 O O . ASN A 1 85 ? -9.756 18.870 6.271 1.00 69.19 85 ASN A O 1
ATOM 714 N N . THR A 1 86 ? -8.073 19.086 7.749 1.00 80.25 86 THR A N 1
ATOM 715 C CA . THR A 1 86 ? -7.594 17.705 7.631 1.00 80.25 86 THR A CA 1
ATOM 716 C C . THR A 1 86 ? -8.293 16.832 8.666 1.00 80.25 86 THR A C 1
ATOM 718 O O . THR A 1 86 ? -8.240 17.084 9.875 1.00 80.25 86 THR A O 1
ATOM 721 N N . SER A 1 87 ? -8.958 15.781 8.195 1.00 80.62 87 SER A N 1
ATOM 722 C CA . SER A 1 87 ? -9.481 14.721 9.054 1.00 80.62 87 SER A CA 1
ATOM 723 C C . SER A 1 87 ? -8.697 13.437 8.828 1.00 80.62 87 SER A C 1
ATOM 725 O O . SER A 1 87 ? -8.474 13.038 7.689 1.00 80.62 87 SER A O 1
ATOM 727 N N . ARG A 1 88 ? -8.312 12.789 9.929 1.00 83.25 88 ARG A N 1
ATOM 728 C CA . ARG A 1 88 ? -7.567 11.531 9.925 1.00 83.25 88 ARG A CA 1
ATOM 729 C C . ARG A 1 88 ? -8.484 10.365 10.202 1.00 83.25 88 ARG A C 1
ATOM 731 O O . ARG A 1 88 ? -9.368 10.452 11.058 1.00 83.25 88 ARG A O 1
ATOM 738 N N . TYR A 1 89 ? -8.223 9.264 9.526 1.00 80.06 89 TYR A N 1
ATOM 739 C CA . TYR A 1 89 ? -9.020 8.061 9.608 1.00 80.06 89 TYR A CA 1
ATOM 740 C C . TYR A 1 89 ? -8.151 6.824 9.757 1.00 80.06 89 TYR A C 1
ATOM 742 O O . TYR A 1 89 ? -7.015 6.770 9.283 1.00 80.06 89 TYR A O 1
ATOM 750 N N . VAL A 1 90 ? -8.730 5.827 10.413 1.00 78.00 90 VAL A N 1
ATOM 751 C CA . VAL A 1 90 ? -8.206 4.470 10.545 1.00 78.00 90 VAL A CA 1
ATOM 752 C C . VAL A 1 90 ? -9.265 3.515 10.014 1.00 78.00 90 VAL A C 1
ATOM 754 O O . VAL A 1 90 ? -10.461 3.721 10.234 1.00 78.00 90 VAL A O 1
ATOM 757 N N . MET A 1 91 ? -8.832 2.440 9.360 1.00 70.69 91 MET A N 1
ATOM 758 C CA . MET A 1 91 ? -9.693 1.280 9.159 1.00 70.69 91 MET A CA 1
ATOM 759 C C . MET A 1 91 ? -9.464 0.273 10.284 1.00 70.69 91 MET A C 1
ATOM 761 O O . MET A 1 91 ? -8.358 -0.231 10.413 1.00 70.69 91 MET A O 1
ATOM 765 N N . LEU A 1 92 ? -10.492 -0.063 11.060 1.00 67.44 92 LEU A N 1
ATOM 766 C CA . LEU A 1 92 ? -10.460 -1.172 12.019 1.00 67.44 92 LEU A CA 1
ATOM 767 C C . LEU A 1 92 ? -11.446 -2.243 11.562 1.00 67.44 92 LEU A C 1
ATOM 769 O O . LEU A 1 92 ? -12.644 -1.980 11.579 1.00 67.44 92 LEU A O 1
ATOM 773 N N . LYS A 1 93 ? -10.965 -3.440 11.192 1.00 61.97 93 LYS A N 1
ATOM 774 C CA . LYS A 1 93 ? -11.823 -4.579 10.792 1.00 61.97 93 LYS A CA 1
ATOM 775 C C . LYS A 1 93 ? -12.938 -4.143 9.819 1.00 61.97 93 LYS A C 1
ATOM 777 O O . LYS A 1 93 ? -14.118 -4.266 10.130 1.00 61.97 93 LYS A O 1
ATOM 782 N N . ASP A 1 94 ? -12.542 -3.504 8.717 1.00 59.81 94 ASP A N 1
ATOM 783 C CA . ASP A 1 94 ? -13.420 -2.962 7.662 1.00 59.81 94 ASP A CA 1
ATOM 784 C C . ASP A 1 94 ? -14.286 -1.744 8.035 1.00 59.81 94 ASP A C 1
ATOM 786 O O . ASP A 1 94 ? -14.952 -1.170 7.172 1.00 59.81 94 ASP A O 1
ATOM 790 N N . LYS A 1 95 ? -14.236 -1.261 9.284 1.00 63.59 95 LYS A N 1
ATOM 791 C CA . LYS A 1 95 ? -14.900 -0.015 9.686 1.00 63.59 95 LYS A CA 1
ATOM 792 C C . LYS A 1 95 ? -13.986 1.179 9.483 1.00 63.59 95 LYS A C 1
ATOM 794 O O . LYS A 1 95 ? -12.902 1.256 10.062 1.00 63.59 95 LYS A O 1
ATOM 799 N N . PHE A 1 96 ? -14.460 2.137 8.697 1.00 68.94 96 PHE A N 1
ATOM 800 C CA . PHE A 1 96 ? -13.800 3.417 8.506 1.00 68.94 96 PHE A CA 1
ATOM 801 C C . PHE A 1 96 ? -14.167 4.370 9.646 1.00 68.94 96 PHE A C 1
ATOM 803 O O . PHE A 1 96 ? -15.311 4.808 9.756 1.00 68.94 96 PHE A O 1
ATOM 810 N N . ALA A 1 97 ? -13.208 4.675 10.517 1.00 72.88 97 ALA A N 1
ATOM 811 C CA . ALA A 1 97 ? -13.435 5.492 11.702 1.00 72.88 97 ALA A CA 1
ATOM 812 C C . ALA A 1 97 ? -12.566 6.749 11.674 1.00 72.88 97 ALA A C 1
ATOM 814 O O . ALA A 1 97 ? -11.360 6.688 11.428 1.00 72.88 97 ALA A O 1
ATOM 815 N N . ARG A 1 98 ? -13.177 7.900 11.975 1.00 78.25 98 ARG A N 1
ATOM 816 C CA . ARG A 1 98 ? -12.444 9.150 12.190 1.00 78.25 98 ARG A CA 1
ATOM 817 C C . ARG A 1 98 ? -11.640 9.042 13.483 1.00 78.25 98 ARG A C 1
ATOM 819 O O . ARG A 1 98 ? -12.200 8.800 14.551 1.00 78.25 98 ARG A O 1
ATOM 826 N N . LEU A 1 99 ? -10.332 9.246 13.396 1.00 78.69 99 LEU A N 1
ATOM 827 C CA . LEU A 1 99 ? -9.442 9.214 14.547 1.00 78.69 99 LEU A CA 1
ATOM 828 C C . LEU A 1 99 ? -9.503 10.556 15.284 1.00 78.69 99 LEU A C 1
ATOM 830 O O . LEU A 1 99 ? -9.191 11.607 14.718 1.00 78.69 99 LEU A O 1
ATOM 834 N N . ASN A 1 100 ? -9.875 10.521 16.565 1.00 76.25 100 ASN A N 1
ATOM 835 C CA . ASN A 1 100 ? -9.863 11.708 17.422 1.00 76.25 100 ASN A CA 1
ATOM 836 C C . ASN A 1 100 ? -8.437 12.293 17.506 1.00 76.25 100 ASN A C 1
ATOM 838 O O . ASN A 1 100 ? -7.486 11.541 17.731 1.00 76.25 100 ASN A O 1
ATOM 842 N N . LYS A 1 101 ? -8.305 13.623 17.364 1.00 77.81 101 LYS A N 1
ATOM 843 C CA . LYS A 1 101 ? -7.028 14.360 17.397 1.00 77.81 101 LYS A CA 1
ATOM 844 C C . LYS A 1 101 ? -6.153 13.993 18.599 1.00 77.81 101 LYS A C 1
ATOM 846 O O . LYS A 1 101 ? -4.951 13.818 18.430 1.00 77.81 101 LYS A O 1
ATOM 851 N N . LYS A 1 102 ? -6.748 13.755 19.777 1.00 80.38 102 LYS A N 1
ATOM 852 C CA . LYS A 1 102 ? -6.011 13.360 20.995 1.00 80.38 102 LYS A CA 1
ATOM 853 C C . LYS A 1 102 ? -5.227 12.043 20.878 1.00 80.38 102 LYS A C 1
ATOM 855 O O . LYS A 1 102 ? -4.367 11.776 21.703 1.00 80.38 102 LYS A O 1
ATOM 860 N N . HIS A 1 103 ? -5.540 11.208 19.884 1.00 78.50 103 HIS A N 1
ATOM 861 C CA . HIS A 1 103 ? -4.876 9.924 19.641 1.00 78.50 103 HIS A CA 1
ATOM 862 C C . HIS A 1 103 ? -3.957 9.938 18.416 1.00 78.50 103 HIS A C 1
ATOM 864 O O . HIS A 1 103 ? -3.422 8.893 18.047 1.00 78.50 103 HIS A O 1
ATOM 870 N N . TRP A 1 104 ? -3.775 11.083 17.754 1.00 81.56 104 TRP A N 1
ATOM 871 C CA . TRP A 1 104 ? -2.920 11.154 16.568 1.00 81.56 104 TRP A CA 1
ATOM 872 C C . TRP A 1 104 ? -1.461 10.843 16.909 1.00 81.56 104 TRP A C 1
ATOM 874 O O . TRP A 1 104 ? -0.787 10.176 16.134 1.00 81.56 104 TRP A O 1
ATOM 884 N N . ASN A 1 105 ? -0.985 11.207 18.096 1.00 80.75 105 ASN A N 1
ATOM 885 C CA . ASN A 1 105 ? 0.364 10.867 18.560 1.00 80.75 105 ASN A CA 1
ATOM 886 C C . ASN A 1 105 ? 0.641 9.353 18.686 1.00 80.75 105 ASN A C 1
ATOM 888 O O . ASN A 1 105 ? 1.793 8.965 18.824 1.00 80.75 105 ASN A O 1
ATOM 892 N N . ARG A 1 106 ? -0.384 8.490 18.626 1.00 81.31 106 ARG A N 1
ATOM 893 C CA . ARG A 1 106 ? -0.221 7.025 18.672 1.00 81.31 106 ARG A CA 1
ATOM 894 C C . ARG A 1 106 ? 0.034 6.389 17.300 1.00 81.31 106 ARG A C 1
ATOM 896 O O . ARG A 1 106 ? 0.190 5.173 17.208 1.00 81.31 106 ARG A O 1
ATOM 903 N N . GLY A 1 107 ? -0.005 7.180 16.231 1.00 84.50 107 GLY A N 1
ATOM 904 C CA . GLY A 1 107 ? 0.304 6.724 14.879 1.00 84.50 107 GLY A CA 1
ATOM 905 C C . GLY A 1 107 ? 1.805 6.688 14.611 1.00 84.50 107 GLY A C 1
ATOM 906 O O . GLY A 1 107 ? 2.551 7.506 15.138 1.00 84.50 107 GLY A O 1
ATOM 907 N N . TYR A 1 108 ? 2.233 5.771 13.748 1.00 88.50 108 TYR A N 1
ATOM 908 C CA . TYR A 1 108 ? 3.547 5.822 13.118 1.00 88.50 108 TYR A CA 1
ATOM 909 C C . TYR A 1 108 ? 3.405 6.542 11.779 1.00 88.50 108 TYR A C 1
ATOM 911 O O . TYR A 1 108 ? 2.595 6.117 10.954 1.00 88.50 108 TYR A O 1
ATOM 919 N N . TYR A 1 109 ? 4.154 7.622 11.567 1.00 90.56 109 TYR A N 1
ATOM 920 C CA . TYR A 1 109 ? 4.021 8.481 10.390 1.00 90.56 109 TYR A CA 1
ATOM 921 C C . TYR A 1 109 ? 5.181 8.288 9.426 1.00 90.56 109 TYR A C 1
ATOM 923 O O . TYR A 1 109 ? 6.326 8.123 9.842 1.00 90.56 109 TYR A O 1
ATOM 931 N N . PHE A 1 110 ? 4.881 8.320 8.133 1.00 89.00 110 PHE A N 1
ATOM 932 C CA . PHE A 1 110 ? 5.918 8.353 7.111 1.00 89.00 110 PHE A CA 1
ATOM 933 C C . PHE A 1 110 ? 6.602 9.721 7.109 1.00 89.00 110 PHE A C 1
ATOM 935 O O . PHE A 1 110 ? 5.964 10.736 7.392 1.00 89.00 110 PHE A O 1
ATOM 942 N N . LYS A 1 111 ? 7.885 9.756 6.725 1.00 86.31 111 LYS A N 1
ATOM 943 C CA . LYS A 1 111 ? 8.629 11.012 6.531 1.00 86.31 111 LYS A CA 1
ATOM 944 C C . LYS A 1 111 ? 7.914 11.940 5.546 1.00 86.31 111 LYS A C 1
ATOM 946 O O . LYS A 1 111 ? 7.927 13.157 5.713 1.00 86.31 111 LYS A O 1
ATOM 951 N N . SER A 1 112 ? 7.272 11.362 4.533 1.00 87.19 112 SER A N 1
ATOM 952 C CA . SER A 1 112 ? 6.452 12.094 3.576 1.00 87.19 112 SER A CA 1
ATOM 953 C C . SER A 1 112 ? 5.151 11.337 3.286 1.00 87.19 112 SER A C 1
ATOM 955 O O . SER A 1 112 ? 5.175 10.119 3.114 1.00 87.19 112 SER A O 1
ATOM 957 N N . PRO A 1 113 ? 4.001 12.030 3.253 1.00 88.81 113 PRO A N 1
ATOM 958 C CA . PRO A 1 113 ? 2.710 11.408 2.982 1.00 88.81 113 PRO A CA 1
ATOM 959 C C . PRO A 1 113 ? 2.544 11.026 1.506 1.00 88.81 113 PRO A C 1
ATOM 961 O O . PRO A 1 113 ? 2.739 11.846 0.610 1.00 88.81 113 PRO A O 1
ATOM 964 N N . PHE A 1 114 ? 2.049 9.820 1.240 1.00 89.44 114 PHE A N 1
ATOM 965 C CA . PHE A 1 114 ? 1.755 9.364 -0.115 1.00 89.44 114 PHE A CA 1
ATOM 966 C C . PHE A 1 114 ? 0.445 9.946 -0.631 1.00 89.44 114 PHE A C 1
ATOM 968 O O . PHE A 1 114 ? -0.616 9.718 -0.051 1.00 89.44 114 PHE A O 1
ATOM 975 N N . HIS A 1 115 ? 0.501 10.678 -1.739 1.00 88.50 115 HIS A N 1
ATOM 976 C CA . HIS A 1 115 ? -0.680 11.282 -2.347 1.00 88.50 115 HIS A CA 1
ATOM 977 C C . HIS A 1 115 ? -1.207 10.376 -3.448 1.00 88.50 115 HIS A C 1
ATOM 979 O O . HIS A 1 115 ? -0.509 10.129 -4.424 1.00 88.50 115 HIS A O 1
ATOM 985 N N . TYR A 1 116 ? -2.435 9.884 -3.328 1.00 83.50 116 TYR A N 1
ATOM 986 C CA . TYR A 1 116 ? -2.997 9.031 -4.371 1.00 83.50 116 TYR A CA 1
ATOM 987 C C . TYR A 1 116 ? -3.577 9.852 -5.516 1.00 83.50 116 TYR A C 1
ATOM 989 O O . TYR A 1 116 ? -4.236 10.874 -5.314 1.00 83.50 116 TYR A O 1
ATOM 997 N N . HIS A 1 117 ? -3.377 9.367 -6.739 1.00 82.31 117 HIS A N 1
ATOM 998 C CA . HIS A 1 117 ? -4.100 9.867 -7.894 1.00 82.31 117 HIS A CA 1
ATOM 999 C C . HIS A 1 117 ? -5.611 9.675 -7.699 1.00 82.31 117 HIS A C 1
ATOM 1001 O O . HIS A 1 117 ? -6.055 8.628 -7.228 1.00 82.31 117 HIS A O 1
ATOM 1007 N N . LYS A 1 118 ? -6.407 10.660 -8.134 1.00 74.94 118 LYS A N 1
ATOM 1008 C CA . LYS A 1 118 ? -7.873 10.709 -7.949 1.00 74.94 118 LYS A CA 1
ATOM 1009 C C . LYS A 1 118 ? -8.640 9.488 -8.471 1.00 74.94 118 LYS A C 1
ATOM 1011 O O . LYS A 1 118 ? -9.771 9.253 -8.069 1.00 74.94 118 LYS A O 1
ATOM 1016 N N . THR A 1 119 ? -8.046 8.731 -9.391 1.00 72.19 119 THR A N 1
ATOM 1017 C CA . THR A 1 119 ? -8.664 7.541 -9.996 1.00 72.19 119 THR A CA 1
ATOM 1018 C C . THR A 1 119 ? -8.493 6.277 -9.160 1.00 72.19 119 THR A C 1
ATOM 1020 O O . THR A 1 119 ? -9.105 5.264 -9.484 1.00 72.19 119 THR A O 1
ATOM 1023 N N . ILE A 1 120 ? -7.656 6.291 -8.119 1.00 71.81 120 ILE A N 1
ATOM 1024 C CA . ILE A 1 120 ? -7.439 5.115 -7.278 1.00 71.81 120 ILE A CA 1
ATOM 1025 C C . ILE A 1 120 ? -8.624 5.000 -6.317 1.00 71.81 120 ILE A C 1
ATOM 1027 O O . ILE A 1 120 ? -8.830 5.900 -5.498 1.00 71.81 120 ILE A O 1
ATOM 1031 N N . PRO A 1 121 ? -9.402 3.904 -6.370 1.00 67.56 121 PRO A N 1
ATOM 1032 C CA . PRO A 1 121 ? -10.541 3.760 -5.491 1.00 67.56 121 PRO A CA 1
ATOM 1033 C C . PRO A 1 121 ? -10.090 3.696 -4.038 1.00 67.56 121 PRO A C 1
ATOM 1035 O O . PRO A 1 121 ? -9.186 2.949 -3.664 1.00 67.56 121 PRO A O 1
ATOM 1038 N N . PHE A 1 122 ? -10.809 4.417 -3.196 1.00 66.75 122 PHE A N 1
ATOM 1039 C CA . PHE A 1 122 ? -10.669 4.376 -1.750 1.00 66.75 122 PHE A CA 1
ATOM 1040 C C . PHE A 1 122 ? -10.609 2.952 -1.183 1.00 66.75 122 PHE A C 1
ATOM 1042 O O . PHE A 1 122 ? -9.711 2.626 -0.412 1.00 66.75 122 PHE A O 1
ATOM 1049 N N . SER A 1 123 ? -11.513 2.073 -1.625 1.00 63.97 123 SER A N 1
ATOM 1050 C CA . SER A 1 123 ? -11.568 0.665 -1.205 1.00 63.97 123 SER A CA 1
ATOM 1051 C C . SER A 1 123 ? -10.271 -0.109 -1.462 1.00 63.97 123 SER A C 1
ATOM 1053 O O . SER A 1 123 ? -9.986 -1.074 -0.748 1.00 63.97 123 SER A O 1
ATOM 1055 N N . VAL A 1 124 ? -9.482 0.316 -2.453 1.00 68.81 124 VAL A N 1
ATOM 1056 C CA . VAL A 1 124 ? -8.170 -0.255 -2.759 1.00 68.81 124 VAL A CA 1
ATOM 1057 C C . VAL A 1 124 ? -7.135 0.242 -1.761 1.00 68.81 124 VAL A C 1
ATOM 1059 O O . VAL A 1 124 ? -6.421 -0.567 -1.196 1.00 68.81 124 VAL A O 1
ATOM 1062 N N . VAL A 1 125 ? -7.070 1.542 -1.483 1.00 72.00 125 VAL A N 1
ATOM 1063 C CA . VAL A 1 125 ? -6.055 2.118 -0.580 1.00 72.00 125 VAL A CA 1
ATOM 1064 C C . VAL A 1 125 ? -6.237 1.652 0.862 1.00 72.00 125 VAL A C 1
ATOM 1066 O O . VAL A 1 125 ? -5.283 1.306 1.552 1.00 72.00 125 VAL A O 1
ATOM 1069 N N . PHE A 1 126 ? -7.486 1.619 1.308 1.00 74.38 126 PHE A N 1
ATOM 1070 C CA . PHE A 1 126 ? -7.869 1.404 2.697 1.00 74.38 126 PHE A CA 1
ATOM 1071 C C . PHE A 1 126 ? -7.470 0.028 3.253 1.00 74.38 126 PHE A C 1
ATOM 1073 O O . PHE A 1 126 ? -7.374 -0.160 4.461 1.00 74.38 126 PHE A O 1
ATOM 1080 N N . ASN A 1 127 ? -7.221 -0.933 2.373 1.00 76.88 127 ASN A N 1
ATOM 1081 C CA . ASN A 1 127 ? -7.009 -2.333 2.711 1.00 76.88 127 ASN A CA 1
ATOM 1082 C C . ASN A 1 127 ? -5.536 -2.751 2.773 1.00 76.88 127 ASN A C 1
ATOM 1084 O O . ASN A 1 127 ? -5.239 -3.883 3.156 1.00 76.88 127 ASN A O 1
ATOM 1088 N N . TYR A 1 128 ? -4.620 -1.876 2.361 1.00 86.19 128 TYR A N 1
ATOM 1089 C CA . TYR A 1 128 ? -3.218 -2.224 2.188 1.00 86.19 128 TYR A CA 1
ATOM 1090 C C . TYR A 1 128 ? -2.351 -1.275 2.997 1.00 86.19 128 TYR A C 1
ATOM 1092 O O . TYR A 1 128 ? -2.549 -0.064 3.005 1.00 86.19 128 TYR A O 1
ATOM 1100 N N . THR A 1 129 ? -1.351 -1.837 3.659 1.00 88.62 129 THR A N 1
ATOM 1101 C CA . THR A 1 129 ? -0.334 -1.061 4.364 1.00 88.62 129 THR A CA 1
ATOM 1102 C C . THR A 1 129 ? 0.909 -0.985 3.504 1.00 88.62 129 THR A C 1
ATOM 1104 O O . THR A 1 129 ? 1.273 -1.987 2.882 1.00 88.62 129 THR A O 1
ATOM 1107 N N . TYR A 1 130 ? 1.580 0.159 3.518 1.00 91.62 130 TYR A N 1
ATOM 1108 C CA . TYR A 1 130 ? 2.894 0.299 2.907 1.00 91.62 130 TYR A CA 1
ATOM 1109 C C . TYR A 1 130 ? 3.887 -0.727 3.488 1.00 91.62 130 TYR A C 1
ATOM 1111 O O . TYR A 1 130 ? 3.819 -1.062 4.678 1.00 91.62 130 TYR A O 1
ATOM 1119 N N . ARG A 1 131 ? 4.742 -1.289 2.630 1.00 92.38 131 ARG A N 1
ATOM 1120 C CA . ARG A 1 131 ? 5.697 -2.354 2.977 1.00 92.38 131 ARG A CA 1
ATOM 1121 C C . ARG A 1 131 ? 7.146 -2.001 2.664 1.00 92.38 131 ARG A C 1
ATOM 1123 O O . ARG A 1 131 ? 8.012 -2.599 3.288 1.00 92.38 131 ARG A O 1
ATOM 1130 N N . GLY A 1 132 ? 7.375 -1.093 1.726 1.00 94.44 132 GLY A N 1
ATOM 1131 C CA . GLY A 1 132 ? 8.698 -0.760 1.217 1.00 94.44 132 GLY A CA 1
ATOM 1132 C C . GLY A 1 132 ? 8.637 -0.452 -0.273 1.00 94.44 132 GLY A C 1
ATOM 1133 O O . GLY A 1 132 ? 7.559 -0.202 -0.830 1.00 94.44 132 GLY A O 1
ATOM 1134 N N . THR A 1 133 ? 9.784 -0.530 -0.928 1.00 96.50 133 THR A N 1
ATOM 1135 C CA . THR A 1 133 ? 9.944 -0.225 -2.349 1.00 96.50 133 THR A CA 1
ATOM 1136 C C . THR A 1 133 ? 10.429 -1.439 -3.135 1.00 96.50 133 THR A C 1
ATOM 1138 O O . THR A 1 133 ? 10.926 -2.414 -2.585 1.00 96.50 133 THR A O 1
ATOM 1141 N N . MET A 1 134 ? 10.217 -1.413 -4.444 1.00 96.31 134 MET A N 1
ATOM 1142 C CA . MET A 1 134 ? 10.797 -2.351 -5.398 1.00 96.31 134 MET A CA 1
ATOM 1143 C C . MET A 1 134 ? 11.538 -1.557 -6.454 1.00 96.31 134 MET A C 1
ATOM 1145 O O . MET A 1 134 ? 10.924 -0.683 -7.062 1.00 96.31 134 MET A O 1
ATOM 1149 N N . SER A 1 135 ? 12.799 -1.871 -6.718 1.00 96.50 135 SER A N 1
ATOM 1150 C CA . SER A 1 135 ? 13.613 -1.176 -7.716 1.00 96.50 135 SER A CA 1
ATOM 1151 C C . SER A 1 135 ? 14.221 -2.148 -8.724 1.00 96.50 135 SER A C 1
ATOM 1153 O O . SER A 1 135 ? 14.503 -3.305 -8.429 1.00 96.50 135 SER A O 1
ATOM 1155 N N . ASN A 1 136 ? 14.388 -1.688 -9.957 1.00 95.25 136 ASN A N 1
ATOM 1156 C CA . ASN A 1 136 ? 15.169 -2.362 -10.981 1.00 95.25 136 ASN A CA 1
ATOM 1157 C C . ASN A 1 136 ? 16.192 -1.354 -11.497 1.00 95.25 136 ASN A C 1
ATOM 1159 O O . ASN A 1 136 ? 15.826 -0.417 -12.211 1.00 95.25 136 ASN A O 1
ATOM 1163 N N . GLU A 1 137 ? 17.451 -1.543 -11.108 1.00 91.25 137 GLU A N 1
A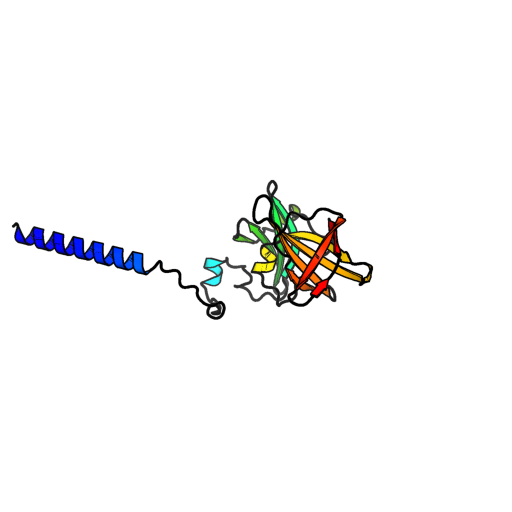TOM 1164 C CA . GLU A 1 137 ? 18.540 -0.631 -11.464 1.00 91.25 137 GLU A CA 1
ATOM 1165 C C . GLU A 1 137 ? 18.743 -0.510 -12.979 1.00 91.25 137 GLU A C 1
ATOM 1167 O O . GLU A 1 137 ? 18.770 0.624 -13.457 1.00 91.25 137 GLU A O 1
ATOM 1172 N N . PRO A 1 138 ? 18.770 -1.607 -13.774 1.00 91.81 138 PRO A N 1
ATOM 1173 C CA . PRO A 1 138 ? 19.018 -1.497 -15.213 1.00 91.81 138 PRO A CA 1
ATOM 1174 C C . PRO A 1 138 ? 18.016 -0.606 -15.954 1.00 91.81 138 PRO A C 1
ATOM 1176 O O . PRO A 1 138 ? 18.365 0.050 -16.931 1.00 91.81 138 PRO A O 1
ATOM 1179 N N . THR A 1 139 ? 16.758 -0.575 -15.505 1.00 90.12 139 THR A N 1
ATOM 1180 C CA . THR A 1 139 ? 15.708 0.259 -16.114 1.00 90.12 139 THR A CA 1
ATOM 1181 C C . THR A 1 139 ? 15.449 1.561 -15.361 1.00 90.12 139 THR A C 1
ATOM 1183 O O . THR A 1 139 ? 14.605 2.344 -15.800 1.00 90.12 139 THR A O 1
ATOM 1186 N N . ASN A 1 140 ? 16.132 1.787 -14.233 1.00 91.50 140 ASN A N 1
ATOM 1187 C CA . ASN A 1 140 ? 15.887 2.878 -13.291 1.00 91.50 140 ASN A CA 1
ATOM 1188 C C . ASN A 1 140 ? 14.394 3.038 -12.932 1.00 91.50 140 ASN A C 1
ATOM 1190 O O . ASN A 1 140 ? 13.840 4.139 -12.888 1.00 91.50 140 ASN A O 1
ATOM 1194 N N . ARG A 1 141 ? 13.698 1.910 -12.751 1.00 92.25 141 ARG A N 1
ATOM 1195 C CA . ARG A 1 141 ? 12.271 1.887 -12.402 1.00 92.25 141 ARG A CA 1
ATOM 1196 C C . ARG A 1 141 ? 12.102 1.501 -10.949 1.00 92.25 141 ARG A C 1
ATOM 1198 O O . ARG A 1 141 ? 12.688 0.519 -10.502 1.00 92.25 141 ARG A O 1
ATOM 1205 N N . SER A 1 142 ? 11.224 2.212 -10.253 1.00 94.75 142 SER A N 1
ATOM 1206 C CA . SER A 1 142 ? 10.847 1.890 -8.883 1.00 94.75 142 SER A CA 1
ATOM 1207 C C . SER A 1 142 ? 9.334 1.913 -8.667 1.00 94.75 142 SER A C 1
ATOM 1209 O O . SER A 1 142 ? 8.580 2.597 -9.369 1.00 94.75 142 SER A O 1
ATOM 1211 N N . PHE A 1 143 ? 8.887 1.132 -7.689 1.00 95.62 143 PHE A N 1
ATOM 1212 C CA . PHE A 1 143 ? 7.500 1.053 -7.259 1.00 95.62 143 PHE A CA 1
ATOM 1213 C C . PHE A 1 143 ? 7.402 1.069 -5.738 1.00 95.62 143 PHE A C 1
ATOM 1215 O O . PHE A 1 143 ? 8.129 0.362 -5.048 1.00 95.62 143 PHE A O 1
ATOM 1222 N N . HIS A 1 144 ? 6.425 1.807 -5.224 1.00 95.12 144 HIS A N 1
ATOM 1223 C CA . HIS A 1 144 ? 5.985 1.724 -3.838 1.00 95.12 144 HIS A CA 1
ATOM 1224 C C . HIS A 1 144 ? 5.082 0.506 -3.659 1.00 95.12 144 HIS A C 1
ATOM 1226 O O . HIS A 1 144 ? 4.109 0.326 -4.401 1.00 95.12 144 HIS A O 1
ATOM 1232 N N . VAL A 1 145 ? 5.386 -0.325 -2.665 1.00 95.06 145 VAL A N 1
ATOM 1233 C CA . VAL A 1 145 ? 4.742 -1.624 -2.452 1.00 95.06 145 VAL A CA 1
ATOM 1234 C C . VAL A 1 145 ? 3.775 -1.536 -1.280 1.00 95.06 145 VAL A C 1
ATOM 1236 O O . VAL A 1 145 ? 4.149 -1.244 -0.143 1.00 95.06 145 VAL A O 1
ATOM 1239 N N . PHE A 1 146 ? 2.513 -1.860 -1.538 1.00 92.88 146 PHE A N 1
ATOM 1240 C CA . PHE A 1 146 ? 1.464 -1.920 -0.527 1.00 92.88 146 PHE A CA 1
ATOM 1241 C C . PHE A 1 146 ? 0.940 -3.350 -0.430 1.00 92.88 146 PHE A C 1
ATOM 1243 O O . PHE A 1 146 ? 0.591 -3.953 -1.440 1.00 92.88 146 PHE A O 1
ATOM 1250 N N . GLY A 1 147 ? 0.886 -3.907 0.782 1.00 92.12 147 GLY A N 1
ATOM 1251 C CA . GLY A 1 147 ? 0.583 -5.323 1.008 1.00 92.12 147 GLY A CA 1
ATOM 1252 C C . GLY A 1 147 ? -0.529 -5.561 2.026 1.00 92.12 147 GLY A C 1
ATOM 1253 O O . GLY A 1 147 ? -0.489 -5.006 3.131 1.00 92.12 147 GLY A O 1
ATOM 1254 N N . LYS A 1 148 ? -1.466 -6.450 1.682 1.00 88.88 148 LYS A N 1
ATOM 1255 C CA . LYS A 1 148 ? -2.533 -6.971 2.550 1.00 88.88 148 LYS A CA 1
ATOM 1256 C C . LYS A 1 148 ? -2.303 -8.458 2.820 1.00 88.88 148 LYS A C 1
ATOM 1258 O O . LYS A 1 148 ? -2.129 -9.226 1.878 1.00 88.88 148 LYS A O 1
ATOM 1263 N N . LYS A 1 149 ? -2.338 -8.855 4.095 1.00 88.38 149 LYS A N 1
ATOM 1264 C CA . LYS A 1 149 ? -2.354 -10.271 4.492 1.00 88.38 149 LYS A CA 1
ATOM 1265 C C . LYS A 1 149 ? -3.733 -10.858 4.174 1.00 88.38 149 LYS A C 1
ATOM 1267 O O . LYS A 1 149 ? -4.734 -10.232 4.526 1.00 88.38 149 LYS A O 1
ATOM 1272 N N . ILE A 1 150 ? -3.777 -11.999 3.495 1.00 87.56 150 ILE A N 1
ATOM 1273 C CA . ILE A 1 150 ? -5.019 -12.700 3.134 1.00 87.56 150 ILE A CA 1
ATOM 1274 C C . ILE A 1 150 ? -5.268 -13.852 4.108 1.00 87.56 150 ILE A C 1
ATOM 1276 O O . ILE A 1 150 ? -6.338 -13.925 4.701 1.00 87.56 150 ILE A O 1
ATOM 1280 N N . ASP A 1 151 ? -4.249 -14.675 4.332 1.00 86.06 151 ASP A N 1
ATOM 1281 C CA . ASP A 1 151 ? -4.256 -15.806 5.262 1.00 86.06 151 ASP A CA 1
ATOM 1282 C C . ASP A 1 151 ? -2.880 -15.931 5.946 1.00 86.06 151 ASP A C 1
ATOM 1284 O O . ASP A 1 151 ? -2.101 -14.973 5.937 1.00 86.06 151 ASP A O 1
ATOM 1288 N N . SER A 1 152 ? -2.587 -17.054 6.612 1.00 83.50 152 SER A N 1
ATOM 1289 C CA . SER A 1 152 ? -1.320 -17.275 7.324 1.00 83.50 152 SER A CA 1
ATOM 1290 C C . SER A 1 152 ? -0.086 -17.097 6.439 1.00 83.50 152 SER A C 1
ATOM 1292 O O . SER A 1 152 ? 0.915 -16.573 6.932 1.00 83.50 152 SER A O 1
ATOM 1294 N N . GLU A 1 153 ? -0.174 -17.458 5.161 1.00 85.56 153 GLU A N 1
ATOM 1295 C CA . GLU A 1 153 ? 0.963 -17.566 4.248 1.00 85.56 153 GLU A CA 1
ATOM 1296 C C . GLU A 1 153 ? 0.883 -16.588 3.077 1.00 85.56 153 GLU A C 1
ATOM 1298 O O . GLU A 1 153 ? 1.914 -16.150 2.571 1.00 85.56 153 GLU A O 1
ATOM 1303 N N . SER A 1 154 ? -0.321 -16.201 2.668 1.00 90.56 154 SER A N 1
ATOM 1304 C CA . SER A 1 154 ? -0.568 -15.477 1.430 1.00 90.56 154 SER A CA 1
ATOM 1305 C C . SER A 1 154 ? -0.799 -13.993 1.658 1.00 90.56 154 SER A C 1
ATOM 1307 O O . SER A 1 154 ? -1.573 -13.544 2.513 1.00 90.56 154 SER A O 1
ATOM 1309 N N . TYR A 1 155 ? -0.161 -13.210 0.803 1.00 93.69 155 TYR A N 1
ATOM 1310 C CA . TYR A 1 155 ? -0.285 -11.773 0.712 1.00 93.69 155 TYR A CA 1
ATOM 1311 C C . TYR A 1 155 ? -0.725 -11.369 -0.689 1.00 93.69 155 TYR A C 1
ATOM 1313 O O . TYR A 1 155 ? -0.416 -12.005 -1.698 1.00 93.69 155 TYR A O 1
ATOM 1321 N N . ASN A 1 156 ? -1.446 -10.258 -0.730 1.00 92.25 156 ASN A N 1
ATOM 1322 C CA . ASN A 1 156 ? -1.795 -9.558 -1.949 1.00 92.25 156 ASN A CA 1
ATOM 1323 C C . ASN A 1 156 ? -1.057 -8.218 -1.969 1.00 92.25 156 ASN A C 1
ATOM 1325 O O . ASN A 1 156 ? -1.107 -7.474 -0.984 1.00 92.25 156 ASN A O 1
ATOM 1329 N N . TYR A 1 157 ? -0.396 -7.914 -3.084 1.00 93.19 157 TYR A N 1
ATOM 1330 C CA . TYR A 1 157 ? 0.437 -6.728 -3.234 1.00 93.19 157 TYR A CA 1
ATOM 1331 C C . TYR A 1 157 ? -0.021 -5.862 -4.399 1.00 93.19 157 TYR A C 1
ATOM 1333 O O . TYR A 1 157 ? -0.285 -6.351 -5.499 1.00 93.19 157 TYR A O 1
ATOM 1341 N N . ILE A 1 158 ? -0.058 -4.558 -4.150 1.00 91.94 158 ILE A N 1
ATOM 1342 C CA . ILE A 1 158 ? -0.304 -3.531 -5.152 1.00 91.94 158 ILE A CA 1
ATOM 1343 C C . ILE A 1 158 ? 0.924 -2.640 -5.235 1.00 91.94 158 ILE A C 1
ATOM 1345 O O . ILE A 1 158 ? 1.462 -2.195 -4.219 1.00 91.94 158 ILE A O 1
ATOM 1349 N N . LEU A 1 159 ? 1.342 -2.391 -6.467 1.00 92.06 159 LEU A N 1
A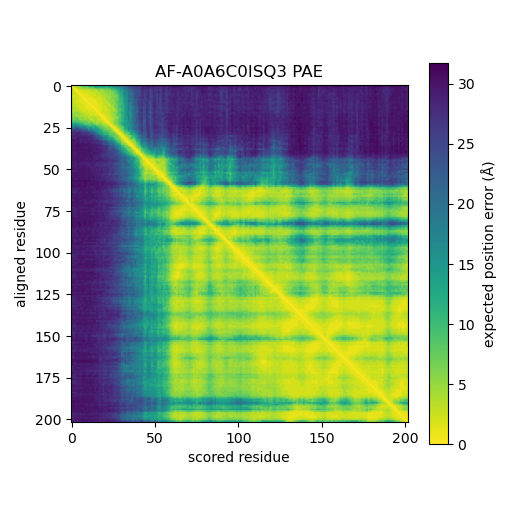TOM 1350 C CA . LEU A 1 159 ? 2.466 -1.551 -6.817 1.00 92.06 159 LEU A CA 1
ATOM 1351 C C . LEU A 1 159 ? 1.949 -0.210 -7.322 1.00 92.06 159 LEU A C 1
ATOM 1353 O O . LEU A 1 159 ? 1.113 -0.153 -8.231 1.00 92.06 159 LEU A O 1
ATOM 1357 N N . PHE A 1 160 ? 2.486 0.863 -6.758 1.00 92.12 160 PHE A N 1
ATOM 1358 C CA . PHE A 1 160 ? 2.250 2.218 -7.227 1.00 92.12 160 PHE A CA 1
ATOM 1359 C C . PHE A 1 160 ? 3.547 2.801 -7.764 1.00 92.12 160 PHE A C 1
ATOM 1361 O O . PHE A 1 160 ? 4.591 2.692 -7.130 1.00 92.12 160 PHE A O 1
ATOM 1368 N N . ARG A 1 161 ? 3.478 3.451 -8.921 1.00 92.12 161 ARG A N 1
ATOM 1369 C CA . ARG A 1 161 ? 4.564 4.316 -9.384 1.00 92.12 161 ARG A CA 1
ATOM 1370 C C . ARG A 1 161 ? 4.325 5.723 -8.865 1.00 92.12 161 ARG A C 1
ATOM 1372 O O . ARG A 1 161 ? 3.178 6.172 -8.824 1.00 92.12 161 ARG A O 1
ATOM 1379 N N . GLU A 1 162 ? 5.388 6.425 -8.523 1.00 91.00 162 GLU A N 1
ATOM 1380 C CA . GLU A 1 162 ? 5.304 7.838 -8.184 1.00 91.00 162 GLU A CA 1
ATOM 1381 C C . GLU A 1 162 ? 5.612 8.692 -9.414 1.00 91.00 162 GLU A C 1
ATOM 1383 O O . GLU A 1 162 ? 6.587 8.457 -10.124 1.00 91.00 162 GLU A O 1
ATOM 1388 N N . LYS A 1 163 ? 4.761 9.683 -9.689 1.00 88.00 163 LYS A N 1
ATOM 1389 C CA . LYS A 1 163 ? 5.005 10.692 -10.722 1.00 88.00 163 LYS A CA 1
ATOM 1390 C C . LYS A 1 163 ? 4.628 12.060 -10.172 1.00 88.00 163 LYS A C 1
ATOM 1392 O O . LYS A 1 163 ? 3.464 12.277 -9.843 1.00 88.00 163 LYS A O 1
ATOM 1397 N N . ALA A 1 164 ? 5.605 12.964 -10.085 1.00 87.62 164 ALA A N 1
ATOM 1398 C CA . ALA A 1 164 ? 5.430 14.318 -9.547 1.00 87.62 164 ALA A CA 1
ATOM 1399 C C . ALA A 1 164 ? 4.752 14.337 -8.156 1.00 87.62 164 ALA A C 1
ATOM 1401 O O . ALA A 1 164 ? 3.783 15.062 -7.940 1.00 87.62 164 ALA A O 1
ATOM 1402 N N . GLY A 1 165 ? 5.212 13.481 -7.234 1.00 84.88 165 GLY A N 1
ATOM 1403 C CA . GLY A 1 165 ? 4.664 13.384 -5.875 1.00 84.88 165 GLY A CA 1
ATOM 1404 C C . GLY A 1 165 ? 3.313 12.668 -5.765 1.00 84.88 165 GLY A C 1
ATOM 1405 O O . GLY A 1 165 ? 2.732 12.623 -4.682 1.00 84.88 165 GLY A O 1
ATOM 1406 N N . ILE A 1 166 ? 2.778 12.124 -6.866 1.00 87.44 166 ILE A N 1
ATOM 1407 C CA . ILE A 1 166 ? 1.477 11.447 -6.901 1.00 87.44 166 ILE A CA 1
ATOM 1408 C C . ILE A 1 166 ? 1.670 9.960 -7.209 1.00 87.44 166 ILE A C 1
ATOM 1410 O O . ILE A 1 166 ? 2.211 9.586 -8.252 1.00 87.44 166 ILE A O 1
ATOM 1414 N N . LEU A 1 167 ? 1.157 9.103 -6.328 1.00 89.25 167 LEU A N 1
ATOM 1415 C CA . LEU A 1 167 ? 1.060 7.666 -6.531 1.00 89.25 167 LEU A CA 1
ATOM 1416 C C . LEU A 1 167 ? -0.019 7.335 -7.557 1.00 89.25 167 LEU A C 1
ATOM 1418 O O . LEU A 1 167 ? -1.198 7.654 -7.391 1.00 89.25 167 LEU A O 1
ATOM 1422 N N . GLN A 1 168 ? 0.388 6.622 -8.598 1.00 87.94 168 GLN 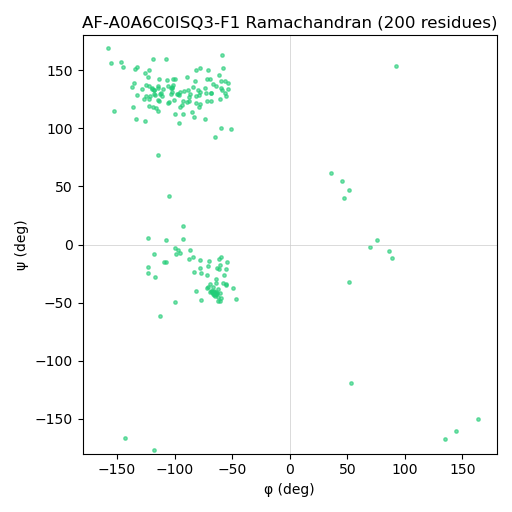A N 1
ATOM 1423 C CA . GLN A 1 168 ? -0.480 6.058 -9.620 1.00 87.94 168 GLN A CA 1
ATOM 1424 C C . GLN A 1 168 ? -0.426 4.539 -9.533 1.00 87.94 168 GLN A C 1
ATOM 1426 O O . GLN A 1 168 ? 0.654 3.964 -9.398 1.00 87.94 168 GLN A O 1
ATOM 1431 N N . TYR A 1 169 ? -1.584 3.885 -9.624 1.00 87.50 169 TYR A N 1
ATOM 1432 C CA . TYR A 1 169 ? -1.631 2.429 -9.711 1.00 87.50 169 TYR A CA 1
ATOM 1433 C C . TYR A 1 169 ? -0.798 1.967 -10.911 1.00 87.50 169 TYR A C 1
ATOM 1435 O O . TYR A 1 169 ? -0.953 2.501 -12.011 1.00 87.50 169 TYR A O 1
ATOM 1443 N N . ALA A 1 170 ? 0.083 0.996 -10.688 1.00 88.69 170 ALA A N 1
ATOM 1444 C CA . ALA A 1 170 ? 0.898 0.402 -11.736 1.00 88.69 170 ALA A CA 1
ATOM 1445 C C . ALA A 1 170 ? 0.484 -1.05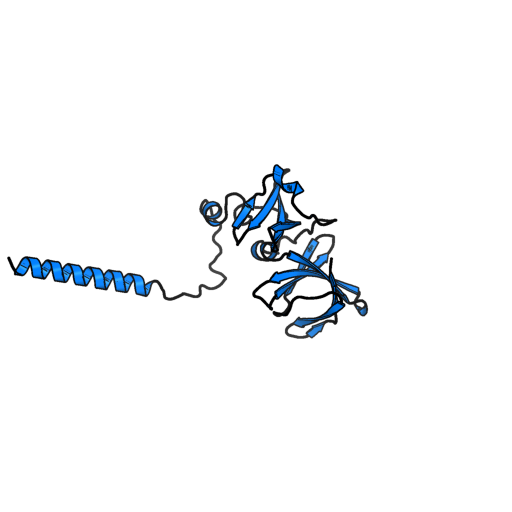3 -11.962 1.00 88.69 170 ALA A C 1
ATOM 1447 O O . ALA A 1 170 ? 0.002 -1.399 -13.038 1.00 88.69 170 ALA A O 1
ATOM 1448 N N . TYR A 1 171 ? 0.622 -1.891 -10.933 1.00 89.06 171 TYR A N 1
ATOM 1449 C CA . TYR A 1 171 ? 0.418 -3.331 -11.058 1.00 89.06 171 TYR A CA 1
ATOM 1450 C C . TYR A 1 171 ? -0.172 -3.935 -9.789 1.00 89.06 171 TYR A C 1
ATOM 1452 O O . TYR A 1 171 ? 0.004 -3.422 -8.686 1.00 89.06 171 TYR A O 1
ATOM 1460 N N . LYS A 1 172 ? -0.817 -5.085 -9.952 1.00 88.56 172 LYS A N 1
ATOM 1461 C CA . LYS A 1 172 ? -1.146 -6.006 -8.869 1.00 88.56 172 LYS A CA 1
ATOM 1462 C C . LYS A 1 172 ? -0.295 -7.251 -9.070 1.00 88.56 172 LYS A C 1
ATOM 1464 O O . LYS A 1 172 ? -0.294 -7.808 -10.166 1.00 88.56 172 LYS A O 1
ATOM 1469 N N . LEU A 1 173 ? 0.427 -7.669 -8.037 1.00 89.88 173 LEU A N 1
ATOM 1470 C CA . LEU A 1 173 ? 1.168 -8.925 -8.088 1.00 89.88 173 LEU A CA 1
ATOM 1471 C C . LEU A 1 173 ? 0.216 -10.102 -7.868 1.00 89.88 173 LEU A C 1
ATOM 1473 O O . LEU A 1 173 ? -0.799 -9.979 -7.177 1.00 89.88 173 LEU A O 1
ATOM 1477 N N . SER A 1 174 ? 0.569 -11.257 -8.426 1.00 86.62 174 SER A N 1
ATOM 1478 C CA . SER A 1 174 ? -0.072 -12.520 -8.063 1.00 86.62 174 SER A CA 1
ATOM 1479 C C . SER A 1 174 ? 0.071 -12.784 -6.564 1.00 86.62 174 SER A C 1
ATOM 1481 O O . SER A 1 174 ? 1.035 -12.333 -5.936 1.00 86.62 174 SER A O 1
ATOM 1483 N N . TYR A 1 175 ? -0.889 -13.520 -5.998 1.00 90.25 175 TYR A N 1
ATOM 1484 C CA . TYR A 1 175 ? -0.818 -13.951 -4.604 1.00 90.25 175 TYR A CA 1
ATOM 1485 C C . TYR A 1 175 ? 0.500 -14.666 -4.338 1.00 90.25 175 TYR A C 1
ATOM 1487 O O . TYR A 1 175 ? 0.941 -15.491 -5.140 1.00 90.25 175 TYR A O 1
ATOM 1495 N N . ARG A 1 176 ? 1.147 -14.308 -3.232 1.00 92.38 176 ARG A N 1
ATOM 1496 C CA . ARG A 1 176 ? 2.456 -14.851 -2.876 1.00 92.38 176 ARG A CA 1
ATOM 1497 C C . ARG A 1 176 ? 2.737 -14.720 -1.392 1.00 92.38 176 ARG A C 1
ATOM 1499 O O . ARG A 1 176 ? 2.027 -14.000 -0.693 1.00 92.38 176 ARG A O 1
ATOM 1506 N N . LYS A 1 177 ? 3.795 -15.393 -0.941 1.00 94.50 177 LYS A N 1
ATOM 1507 C CA . LYS A 1 177 ? 4.302 -15.262 0.425 1.00 94.50 177 LYS A CA 1
ATOM 1508 C C . LYS A 1 177 ? 4.699 -13.824 0.747 1.00 94.50 177 LYS A C 1
ATOM 1510 O O . LYS A 1 177 ? 4.852 -12.987 -0.147 1.00 94.50 177 LYS A O 1
ATOM 1515 N N . LYS A 1 178 ? 4.826 -13.539 2.043 1.00 93.88 178 LYS A N 1
ATOM 1516 C CA . LYS A 1 178 ? 5.318 -12.246 2.506 1.00 93.88 178 LYS A CA 1
ATOM 1517 C C . LYS A 1 178 ? 6.683 -11.963 1.867 1.00 93.88 178 LYS A C 1
ATOM 1519 O O . LYS A 1 178 ? 7.561 -12.807 1.948 1.00 93.88 178 LYS A O 1
ATOM 1524 N N . LEU A 1 179 ? 6.819 -10.792 1.253 1.00 94.75 179 LEU A N 1
ATOM 1525 C CA . LEU A 1 179 ? 8.093 -10.301 0.738 1.00 94.75 179 LEU A CA 1
ATOM 1526 C C . LEU A 1 179 ? 9.039 -9.976 1.889 1.00 94.75 179 LEU A C 1
ATOM 1528 O O . LEU A 1 179 ? 8.658 -9.249 2.820 1.00 94.75 179 LEU A O 1
ATOM 1532 N N . GLU A 1 180 ? 10.250 -10.495 1.784 1.00 95.44 180 GLU A N 1
ATOM 1533 C CA . GLU A 1 180 ? 11.384 -10.175 2.635 1.00 95.44 180 GLU A CA 1
ATOM 1534 C C . GLU A 1 180 ? 12.407 -9.331 1.869 1.00 95.44 180 GLU A C 1
ATOM 1536 O O . GLU A 1 180 ? 12.393 -9.245 0.641 1.00 95.44 180 GLU A O 1
ATOM 1541 N N . ASP A 1 181 ? 13.251 -8.634 2.624 1.00 96.62 181 ASP A N 1
ATOM 1542 C CA . ASP A 1 181 ? 14.255 -7.726 2.076 1.00 96.62 181 ASP A CA 1
ATOM 1543 C C . ASP A 1 181 ? 15.213 -8.465 1.126 1.00 96.62 181 ASP A C 1
ATOM 1545 O O . ASP A 1 181 ? 15.681 -9.558 1.440 1.00 96.62 181 ASP A O 1
ATOM 1549 N N . GLY A 1 182 ? 15.469 -7.891 -0.051 1.00 96.19 182 GLY A N 1
ATOM 1550 C CA . GLY A 1 182 ? 16.262 -8.509 -1.117 1.00 96.19 182 GLY A CA 1
ATOM 1551 C C . GLY A 1 182 ? 15.482 -9.430 -2.064 1.00 96.19 182 GLY A C 1
ATOM 1552 O O . GLY A 1 182 ? 16.043 -9.862 -3.072 1.00 96.19 182 GLY A O 1
ATOM 1553 N N . 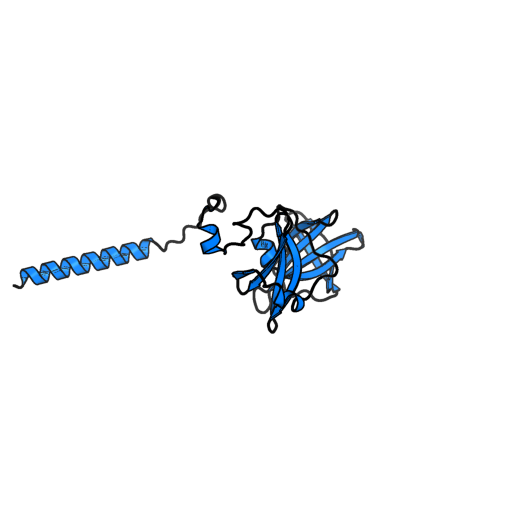ASP A 1 183 ? 14.197 -9.709 -1.810 1.00 96.31 183 ASP A N 1
ATOM 1554 C CA . ASP A 1 183 ? 13.418 -10.631 -2.644 1.00 96.31 183 ASP A CA 1
ATOM 1555 C C . ASP A 1 183 ? 13.311 -10.153 -4.108 1.00 96.31 183 ASP A C 1
ATOM 1557 O O . ASP A 1 183 ? 12.779 -9.063 -4.373 1.00 96.31 183 ASP A O 1
ATOM 1561 N N . PRO A 1 184 ? 13.702 -10.987 -5.094 1.00 95.56 184 PRO A N 1
ATOM 1562 C CA . PRO A 1 184 ? 13.515 -10.674 -6.499 1.00 95.56 184 PRO A CA 1
ATOM 1563 C C . PRO A 1 184 ? 12.063 -10.922 -6.925 1.00 95.56 184 PRO A C 1
ATOM 1565 O O . PRO A 1 184 ? 11.456 -11.974 -6.700 1.00 95.56 184 PRO A O 1
ATOM 1568 N N . THR A 1 185 ? 11.487 -9.941 -7.609 1.00 94.56 185 THR A N 1
ATOM 1569 C CA . THR A 1 185 ? 10.103 -9.973 -8.074 1.00 94.56 185 THR A CA 1
ATOM 1570 C C . THR A 1 185 ? 10.012 -9.694 -9.562 1.00 94.56 185 THR A C 1
ATOM 1572 O O . THR A 1 185 ? 10.436 -8.649 -10.046 1.00 94.56 185 THR A O 1
ATOM 1575 N N . PHE A 1 186 ? 9.376 -10.609 -10.289 1.00 92.69 186 PHE A N 1
ATOM 1576 C CA . PHE A 1 186 ? 9.010 -10.401 -11.683 1.00 92.69 186 PHE A CA 1
ATOM 1577 C C . PHE A 1 186 ? 7.556 -9.941 -11.780 1.00 92.69 186 PHE A C 1
ATOM 1579 O O . PHE A 1 186 ? 6.650 -10.570 -11.229 1.00 92.69 186 PHE A O 1
ATOM 1586 N N . ILE A 1 187 ? 7.327 -8.853 -12.506 1.00 89.06 187 ILE A N 1
ATOM 1587 C CA . ILE A 1 187 ? 5.997 -8.330 -12.806 1.00 89.06 187 ILE A CA 1
ATOM 1588 C C . ILE A 1 187 ? 5.562 -8.930 -14.139 1.00 89.06 187 ILE A C 1
ATOM 1590 O O . ILE A 1 187 ? 6.133 -8.619 -15.183 1.00 89.06 187 ILE A O 1
ATOM 1594 N N . ARG A 1 188 ? 4.547 -9.792 -14.107 1.00 82.88 188 ARG A N 1
ATOM 1595 C CA . ARG A 1 188 ? 3.998 -10.442 -15.302 1.00 82.88 188 ARG A CA 1
ATOM 1596 C C . ARG A 1 188 ? 2.695 -9.769 -15.714 1.00 82.88 188 ARG A C 1
ATOM 1598 O O . ARG A 1 188 ? 1.810 -9.573 -14.883 1.00 82.88 188 ARG A O 1
ATOM 1605 N N . ASN A 1 189 ? 2.566 -9.435 -16.992 1.00 75.00 189 ASN A N 1
ATOM 1606 C CA . ASN A 1 189 ? 1.291 -9.088 -17.615 1.00 75.00 189 ASN A CA 1
ATOM 1607 C C . ASN A 1 189 ? 0.969 -10.110 -18.727 1.00 75.00 189 ASN A C 1
ATOM 1609 O O . ASN A 1 189 ? 1.696 -11.084 -18.900 1.00 75.00 189 ASN A O 1
ATOM 1613 N N . LYS A 1 190 ? -0.130 -9.920 -19.469 1.00 73.25 190 LYS A N 1
ATOM 1614 C CA . LYS A 1 190 ? -0.566 -10.879 -20.504 1.00 73.25 190 LYS A CA 1
ATOM 1615 C C . LYS A 1 190 ? 0.435 -11.079 -21.655 1.00 73.25 190 LYS A C 1
ATOM 1617 O O . LYS A 1 190 ? 0.320 -12.069 -22.360 1.00 73.25 190 LYS A O 1
ATOM 1622 N N . ILE A 1 191 ? 1.352 -10.136 -21.874 1.00 75.25 191 ILE A N 1
ATOM 1623 C CA . ILE A 1 191 ? 2.174 -10.048 -23.093 1.00 75.25 191 ILE A CA 1
ATOM 1624 C C . ILE A 1 191 ? 3.677 -10.062 -22.756 1.00 75.25 191 ILE A C 1
ATOM 1626 O O . ILE A 1 191 ? 4.514 -10.324 -23.612 1.00 75.25 191 ILE A O 1
ATOM 1630 N N . SER A 1 192 ? 4.064 -9.760 -21.516 1.00 77.88 192 SER A N 1
ATOM 1631 C CA . SER A 1 192 ? 5.458 -9.531 -21.136 1.00 77.88 192 SER A CA 1
ATOM 1632 C C . SER A 1 192 ? 5.715 -9.792 -19.654 1.00 77.88 192 SER A C 1
ATOM 1634 O O . SER A 1 192 ? 4.829 -9.687 -18.801 1.00 77.88 192 SER A O 1
ATOM 1636 N N . THR A 1 193 ? 6.978 -10.082 -19.349 1.00 85.56 193 THR A N 1
ATOM 1637 C CA . THR A 1 193 ? 7.507 -10.172 -17.986 1.00 85.56 193 THR A CA 1
ATOM 1638 C C . THR A 1 193 ? 8.584 -9.109 -17.803 1.00 85.56 193 THR A C 1
ATOM 1640 O O . THR A 1 193 ? 9.495 -9.014 -18.618 1.00 85.56 193 THR A O 1
ATOM 1643 N N . PHE A 1 194 ? 8.487 -8.319 -16.735 1.00 88.44 194 PHE A N 1
ATOM 1644 C CA . PHE A 1 194 ? 9.467 -7.296 -16.368 1.00 88.44 194 PHE A CA 1
ATOM 1645 C C . PHE A 1 194 ? 10.160 -7.672 -15.060 1.00 88.44 194 PHE A C 1
ATOM 1647 O O . PHE A 1 194 ? 9.504 -8.148 -14.132 1.00 88.44 194 PHE A O 1
ATOM 1654 N N . GLY A 1 195 ? 11.458 -7.398 -14.954 1.00 90.00 195 GLY A N 1
ATOM 1655 C CA . GLY A 1 195 ? 12.233 -7.593 -13.731 1.00 90.00 195 GLY A CA 1
ATOM 1656 C C . GLY A 1 195 ? 13.584 -8.274 -13.982 1.00 90.00 195 GLY A C 1
ATOM 1657 O O . GLY A 1 195 ? 13.994 -8.383 -15.137 1.00 90.00 195 GLY A O 1
ATOM 1658 N N . PRO A 1 196 ? 14.258 -8.732 -12.915 1.00 94.06 196 PRO A N 1
ATOM 1659 C CA . PRO A 1 196 ? 13.777 -8.728 -11.532 1.00 94.06 196 PRO A CA 1
ATOM 1660 C C . PRO A 1 196 ? 13.748 -7.318 -10.930 1.00 94.06 196 PRO A C 1
ATOM 1662 O O . PRO A 1 196 ? 14.622 -6.499 -11.195 1.00 94.06 196 PRO A O 1
ATOM 1665 N N . PHE A 1 197 ? 12.732 -7.030 -10.125 1.00 96.75 197 PHE A N 1
ATOM 1666 C CA . PHE A 1 197 ? 12.727 -5.899 -9.201 1.00 96.75 197 PHE A CA 1
ATOM 1667 C C . PHE A 1 197 ? 13.118 -6.408 -7.818 1.00 96.75 197 PHE A C 1
ATOM 1669 O O . PHE A 1 197 ? 12.527 -7.383 -7.355 1.00 96.75 197 PHE A O 1
ATOM 1676 N N . ILE A 1 198 ? 14.079 -5.766 -7.171 1.00 97.50 198 ILE A N 1
ATOM 1677 C CA . ILE A 1 198 ? 14.531 -6.118 -5.827 1.00 97.50 198 ILE A CA 1
ATOM 1678 C C . ILE A 1 198 ? 13.665 -5.377 -4.817 1.00 97.50 198 ILE A C 1
ATOM 1680 O O . ILE A 1 198 ? 13.478 -4.166 -4.936 1.00 97.50 198 ILE A O 1
ATOM 1684 N N . PHE A 1 199 ? 13.082 -6.106 -3.867 1.00 97.69 199 PHE A N 1
ATOM 1685 C CA . PHE A 1 199 ? 12.317 -5.511 -2.777 1.00 97.69 199 PHE A CA 1
ATOM 1686 C C . PHE A 1 199 ? 13.249 -4.987 -1.683 1.00 97.69 199 PHE A C 1
ATOM 1688 O O . PHE A 1 199 ? 14.129 -5.709 -1.225 1.00 97.69 199 PHE A O 1
ATOM 1695 N N . SER A 1 200 ? 13.003 -3.760 -1.234 1.00 96.62 200 SER A N 1
ATOM 1696 C CA . SER A 1 200 ? 13.661 -3.148 -0.084 1.00 96.62 200 SER A CA 1
ATOM 1697 C C . SER A 1 200 ? 12.615 -2.743 0.945 1.00 96.62 200 SER A C 1
ATOM 1699 O O . SER A 1 200 ? 11.651 -2.038 0.628 1.00 96.62 200 SER A O 1
ATOM 1701 N N . LYS A 1 201 ? 12.773 -3.222 2.176 1.00 92.81 201 LYS A N 1
ATOM 1702 C CA . LYS A 1 201 ? 11.845 -2.958 3.274 1.00 92.81 201 LYS A CA 1
ATOM 1703 C C . LYS A 1 201 ? 12.153 -1.617 3.944 1.00 92.81 201 LYS A C 1
ATOM 1705 O O . LYS A 1 201 ? 13.296 -1.355 4.299 1.00 92.81 201 LYS A O 1
ATOM 1710 N N . ASP A 1 202 ? 11.092 -0.857 4.213 1.00 79.06 202 ASP A N 1
ATOM 1711 C CA . ASP A 1 202 ? 11.133 0.363 5.036 1.00 79.06 202 ASP A CA 1
ATOM 1712 C C . ASP A 1 202 ? 10.788 0.094 6.515 1.00 79.06 202 ASP A C 1
ATOM 1714 O O . ASP A 1 202 ? 9.963 -0.816 6.814 1.00 79.06 202 ASP A O 1
#

Secondary structure (DSSP, 8-state):
-HHHHHHHHHHHHHHHHHHHHHHHHS-S-----TTS-----SSHHHHHH-TT-TTTS--S-EEEEEEEEETTEEEEEEEEEETTEEEEEEEETTEEEEPPGGGGGGEEEEEEEEEEPTTS-HHHHTT-EEEEEEEETTTTEEEEEEEEE-SSS-EEEEEEEEETTEEEEEEEPPSBSPP-TT-EEEEE-SS-EEEEEEEEE-

Foldseek 3Di:
DVVVVVVVVVVVVVVVVVVVVVVVVVPPDDPDDPPVPDDQDDPVCCVVQNCPDCSNDVFDKKKFFFWADDPNDTWTWIWTDDPPDIWIWTQDPNHTDTDDPVCPVRTDGDPDIAIEDPPDDPVNVRQWHWWFKWADVVVRFMWTWTWHDDDPFWIKIWTWGDDPRYTDTDAIDDIGGDDDFQDFDWGDDPPDIDDRIGTHGD